Protein AF-A0A957RDZ7-F1 (afdb_monomer)

pLDDT: mean 92.14, std 11.05, range [43.56, 98.88]

Secondary structure (DSSP, 8-state):
----EEEE-HHHHH-GGGGGGS-TTEEEEEE--STT--HHHHHHHHHHHT--EEEE-B---TT-SS--HHHHHHHHHHHHHHHHHHT-SEE--B---HHHH-S-HHHHHHHHHHHHHHHHHHHHHTT--HHHHIIIIII--TTS-HHHHHHHHTTGGGGSS---TTS-HHHHHHHS-HHHHHHTTTTTT-S-SHHHHHHHH-

Structure (mmCIF, N/CA/C/O backbone):
data_AF-A0A957RDZ7-F1
#
_entry.id   AF-A0A957RDZ7-F1
#
loop_
_atom_site.group_PDB
_atom_site.id
_atom_site.type_symbol
_atom_site.label_atom_id
_atom_site.label_alt_id
_atom_site.label_comp_id
_atom_site.label_asym_id
_atom_site.label_entity_id
_atom_site.label_seq_id
_atom_site.pdbx_PDB_ins_code
_atom_site.Cartn_x
_atom_site.Cartn_y
_atom_site.Cartn_z
_atom_site.occupancy
_atom_site.B_iso_or_equiv
_atom_site.auth_seq_id
_atom_site.auth_comp_id
_atom_site.auth_asym_id
_atom_site.auth_atom_id
_atom_site.pdbx_PDB_model_num
ATOM 1 N N . ARG A 1 1 ? -15.802 23.166 16.743 1.00 71.19 1 ARG A N 1
ATOM 2 C CA . ARG A 1 1 ? -16.065 22.930 15.298 1.00 71.19 1 ARG A CA 1
ATOM 3 C C . ARG A 1 1 ? -16.258 21.426 15.161 1.00 71.19 1 ARG A C 1
ATOM 5 O O . ARG A 1 1 ? -15.298 20.746 15.468 1.00 71.19 1 ARG A O 1
ATOM 12 N N . GLY A 1 2 ? -17.458 20.922 14.844 1.00 91.88 2 GLY A N 1
ATOM 13 C CA . GLY A 1 2 ? -17.811 19.486 14.872 1.00 91.88 2 GLY A CA 1
ATOM 14 C C . GLY A 1 2 ? -17.084 18.624 13.831 1.00 91.88 2 GLY A C 1
ATOM 15 O O . GLY A 1 2 ? -17.715 18.073 12.941 1.00 91.88 2 GLY A O 1
ATOM 16 N N . LYS A 1 3 ? -15.754 18.580 13.911 1.00 94.75 3 LYS A N 1
ATOM 17 C CA . LYS A 1 3 ? -14.848 17.763 13.108 1.00 94.75 3 LYS A CA 1
ATOM 18 C C . LYS A 1 3 ? -14.128 16.800 14.048 1.00 94.75 3 LYS A C 1
ATOM 20 O O . LYS A 1 3 ? -13.800 17.194 15.164 1.00 94.75 3 LYS A O 1
ATOM 25 N N . THR A 1 4 ? -13.836 15.603 13.563 1.00 95.75 4 THR A N 1
ATOM 26 C CA . THR A 1 4 ? -13.014 14.606 14.259 1.00 95.75 4 THR A CA 1
ATOM 27 C C . THR A 1 4 ? -11.582 14.707 13.750 1.00 95.75 4 THR A C 1
ATOM 29 O O . THR A 1 4 ? -11.364 14.762 12.538 1.00 95.75 4 THR A O 1
ATOM 32 N N . MET A 1 5 ? -10.609 14.777 14.657 1.00 97.00 5 MET A N 1
ATOM 33 C CA . MET A 1 5 ? -9.194 14.826 14.287 1.00 97.00 5 MET A CA 1
ATOM 34 C C . MET A 1 5 ? -8.683 13.425 13.945 1.00 97.00 5 MET A C 1
ATOM 36 O O . MET A 1 5 ? -9.014 12.462 14.635 1.00 97.00 5 MET A O 1
ATOM 40 N N . GLN A 1 6 ? -7.850 13.335 12.910 1.00 97.75 6 GLN A N 1
ATOM 41 C CA . GLN A 1 6 ? -7.052 12.151 12.599 1.00 97.75 6 GLN A CA 1
ATOM 42 C C . GLN A 1 6 ? -5.570 12.484 12.796 1.00 97.75 6 GLN A C 1
ATOM 44 O O . GLN A 1 6 ? -5.161 13.605 12.483 1.00 97.75 6 GLN A O 1
ATOM 49 N N . LEU A 1 7 ? -4.783 11.545 13.320 1.00 96.12 7 LEU A N 1
ATOM 50 C CA . LEU A 1 7 ? -3.335 11.702 13.495 1.00 96.12 7 LEU A CA 1
ATOM 51 C C . LEU A 1 7 ? -2.598 10.389 13.233 1.00 96.12 7 LEU A C 1
ATOM 53 O O . LEU A 1 7 ? -3.140 9.324 13.512 1.00 96.12 7 LEU A O 1
ATOM 57 N N . TRP A 1 8 ? -1.354 10.466 12.763 1.00 97.38 8 TRP A N 1
ATOM 58 C CA . TRP A 1 8 ? -0.473 9.300 12.686 1.00 97.38 8 TRP A CA 1
ATOM 59 C C . TRP A 1 8 ? -0.217 8.722 14.080 1.00 97.38 8 TRP A C 1
ATOM 61 O O . TRP A 1 8 ? -0.007 9.456 15.049 1.00 97.38 8 TRP A O 1
ATOM 71 N N . GLY A 1 9 ? -0.374 7.404 14.185 1.00 94.44 9 GLY A N 1
ATOM 72 C CA . GLY A 1 9 ? -0.470 6.684 15.449 1.00 94.44 9 GLY A CA 1
ATOM 73 C C . GLY A 1 9 ? 0.859 6.199 16.023 1.00 94.44 9 GLY A C 1
ATOM 74 O O . GLY A 1 9 ? 0.826 5.400 16.952 1.00 94.44 9 GLY A O 1
ATOM 75 N N . ASP A 1 10 ? 2.003 6.658 15.508 1.00 93.12 10 ASP A N 1
ATOM 76 C CA . ASP A 1 10 ? 3.353 6.190 15.871 1.00 93.12 10 ASP A CA 1
ATOM 77 C C . ASP A 1 10 ? 3.570 6.142 17.385 1.00 93.12 10 ASP A C 1
ATOM 79 O O . ASP A 1 10 ? 4.066 5.159 17.930 1.00 93.12 10 ASP A O 1
ATOM 83 N N . ILE A 1 11 ? 3.087 7.170 18.089 1.00 91.44 11 ILE A N 1
ATOM 84 C CA . ILE A 1 11 ? 3.244 7.290 19.539 1.00 91.44 11 ILE A CA 1
ATOM 85 C C . ILE A 1 11 ? 2.594 6.136 20.312 1.00 91.44 11 ILE A C 1
ATOM 87 O O . ILE A 1 11 ? 3.056 5.798 21.394 1.00 91.44 11 ILE A O 1
ATOM 91 N N . ILE A 1 12 ? 1.534 5.517 19.781 1.00 92.88 12 ILE A N 1
ATOM 92 C CA . ILE A 1 12 ? 0.888 4.363 20.422 1.00 92.88 12 ILE A CA 1
ATOM 93 C C . ILE A 1 12 ? 1.819 3.151 20.376 1.00 92.88 12 ILE A C 1
ATOM 95 O O . ILE A 1 12 ? 1.813 2.361 21.320 1.00 92.88 12 ILE A O 1
ATOM 99 N N . MET A 1 13 ? 2.619 3.028 19.315 1.00 92.81 13 MET A N 1
ATOM 100 C CA . MET A 1 13 ? 3.575 1.941 19.121 1.00 92.81 13 MET A CA 1
ATOM 101 C C . MET A 1 13 ? 4.880 2.182 19.878 1.00 92.81 13 MET A C 1
ATOM 103 O O . MET A 1 13 ? 5.333 1.301 20.603 1.00 92.81 13 MET A O 1
ATOM 107 N N . GLU A 1 14 ? 5.457 3.377 19.749 1.00 93.12 14 GLU A N 1
ATOM 108 C CA . GLU A 1 14 ? 6.751 3.724 20.349 1.00 93.12 14 GLU A CA 1
ATOM 109 C C . GLU A 1 14 ? 6.656 4.001 21.857 1.00 93.12 14 GLU A C 1
ATOM 111 O O . GLU A 1 14 ? 7.583 3.700 22.608 1.00 93.12 14 GLU A O 1
ATOM 116 N N . HIS A 1 15 ? 5.527 4.563 22.298 1.00 94.06 15 HIS A N 1
ATOM 117 C CA . HIS A 1 15 ? 5.294 5.038 23.662 1.00 94.06 15 HIS A CA 1
ATOM 118 C C . HIS A 1 15 ? 3.886 4.659 24.167 1.00 94.06 15 HIS A C 1
ATOM 120 O O . HIS A 1 15 ? 3.057 5.538 24.455 1.00 94.06 15 HIS A O 1
ATOM 126 N N . PRO A 1 16 ? 3.565 3.356 24.294 1.00 92.25 16 PRO A N 1
ATOM 127 C CA . PRO A 1 16 ? 2.233 2.887 24.691 1.00 92.25 16 PRO A CA 1
ATOM 128 C C . PRO A 1 16 ? 1.755 3.445 26.041 1.00 92.25 16 PRO A C 1
ATOM 130 O O . PRO A 1 16 ? 0.554 3.621 26.255 1.00 92.25 16 PRO A O 1
ATOM 133 N N . GLU A 1 17 ? 2.670 3.801 26.944 1.00 93.56 17 GLU A N 1
ATOM 134 C CA . GLU A 1 17 ? 2.380 4.461 28.220 1.00 93.56 17 GLU A CA 1
ATOM 135 C C . GLU A 1 17 ? 1.751 5.855 28.066 1.00 93.56 17 GLU A C 1
ATOM 137 O O . GLU A 1 17 ? 1.111 6.363 28.994 1.00 93.56 17 GLU A O 1
ATOM 142 N N . LEU A 1 18 ? 1.920 6.488 26.902 1.00 93.19 18 LEU A N 1
ATOM 143 C CA . LEU A 1 18 ? 1.337 7.785 26.573 1.00 93.19 18 LEU A CA 1
ATOM 144 C C . LEU A 1 18 ? -0.026 7.666 25.892 1.00 93.19 18 LEU A C 1
ATOM 146 O O . LEU A 1 18 ? -0.779 8.641 25.912 1.00 93.19 18 LEU A O 1
ATOM 150 N N . ALA A 1 19 ? -0.396 6.495 25.363 1.00 91.75 19 ALA A N 1
ATOM 151 C CA . ALA A 1 19 ? -1.683 6.288 24.698 1.00 91.75 19 ALA A CA 1
ATOM 152 C C . ALA A 1 19 ? -2.899 6.701 25.561 1.00 91.75 19 ALA A C 1
ATOM 154 O O . ALA A 1 19 ? -3.813 7.335 25.027 1.00 91.75 19 ALA A O 1
ATOM 155 N N . PRO A 1 20 ? -2.923 6.482 26.897 1.00 92.06 20 PRO A N 1
ATOM 156 C CA . PRO A 1 20 ? -4.016 6.961 27.744 1.00 92.06 20 PRO A CA 1
ATOM 157 C C . PRO A 1 20 ? -4.177 8.486 27.804 1.00 92.06 20 PRO A C 1
ATOM 159 O O . PRO A 1 20 ? -5.238 8.954 28.220 1.00 92.06 20 PRO A O 1
ATOM 162 N N . LYS A 1 21 ? -3.146 9.256 27.423 1.00 93.69 21 LYS A N 1
ATOM 163 C CA . LYS A 1 21 ? -3.170 10.727 27.389 1.00 93.69 21 LYS A CA 1
ATOM 164 C C . LYS A 1 21 ? -3.752 11.282 26.089 1.00 93.69 21 LYS A C 1
ATOM 166 O O . LYS A 1 21 ? -4.004 12.485 26.020 1.00 93.69 21 LYS A O 1
ATOM 171 N N . LEU A 1 22 ? -3.949 10.445 25.068 1.00 92.69 22 LEU A N 1
ATOM 172 C CA . LEU A 1 22 ? -4.571 10.874 23.821 1.00 92.69 22 LEU A CA 1
ATOM 173 C C . LEU A 1 22 ? -6.046 11.234 24.063 1.00 92.69 22 LEU A C 1
ATOM 175 O O . LEU A 1 22 ? -6.737 10.527 24.809 1.00 92.69 22 LEU A O 1
ATOM 179 N N . PRO A 1 23 ? -6.560 12.312 23.442 1.00 92.00 23 PRO A N 1
ATOM 180 C CA . PRO A 1 23 ? -7.985 12.606 23.499 1.00 92.00 23 PRO A CA 1
ATOM 181 C C . PRO A 1 23 ? -8.786 11.445 22.897 1.00 92.00 23 PRO A C 1
ATOM 183 O O . PRO A 1 23 ? -8.364 10.821 21.929 1.00 92.00 23 PRO A O 1
ATOM 186 N N . ARG A 1 24 ? -9.943 11.119 23.481 1.00 90.38 24 ARG A N 1
ATOM 187 C CA . ARG A 1 24 ? -10.741 9.942 23.077 1.00 90.38 24 ARG A CA 1
ATOM 188 C C . ARG A 1 24 ? -11.614 10.181 21.846 1.00 90.38 24 ARG A C 1
ATOM 190 O O . ARG A 1 24 ? -12.226 9.250 21.340 1.00 90.38 24 ARG A O 1
ATOM 197 N N . ASP A 1 25 ? -11.668 11.421 21.377 1.00 93.25 25 ASP A N 1
ATOM 198 C CA . ASP A 1 25 ? -12.398 11.876 20.197 1.00 93.25 25 ASP A CA 1
ATOM 199 C C . ASP A 1 25 ? -11.495 12.033 18.960 1.00 93.25 25 ASP A C 1
ATOM 201 O O . ASP A 1 25 ? -11.880 12.683 17.986 1.00 93.25 25 ASP A O 1
ATOM 205 N N . VAL A 1 26 ? -10.303 11.432 18.983 1.00 95.94 26 VAL A N 1
ATOM 206 C CA . VAL A 1 26 ? -9.409 11.331 17.822 1.00 95.94 26 VAL A CA 1
ATOM 207 C C . VAL A 1 26 ? -9.502 9.952 17.184 1.00 95.94 26 VAL A C 1
ATOM 209 O O . VAL A 1 26 ? -9.871 8.975 17.835 1.00 95.94 26 VAL A O 1
ATOM 212 N N . VAL A 1 27 ? -9.113 9.873 15.916 1.00 98.06 27 VAL A N 1
ATOM 213 C CA . VAL A 1 27 ? -8.855 8.607 15.229 1.00 98.06 27 VAL A CA 1
ATOM 214 C C . VAL A 1 27 ? -7.362 8.508 14.949 1.00 98.06 27 VAL A C 1
ATOM 216 O O . VAL A 1 27 ? -6.784 9.389 14.311 1.00 98.06 27 VAL A O 1
ATOM 219 N N . ALA A 1 28 ? -6.729 7.452 15.439 1.00 98.00 28 ALA A N 1
ATOM 220 C CA . ALA A 1 28 ? -5.327 7.195 15.164 1.00 98.00 28 ALA A CA 1
ATOM 221 C C . ALA A 1 28 ? -5.159 6.470 13.818 1.00 98.00 28 ALA A C 1
ATOM 223 O O . ALA A 1 28 ? -5.990 5.655 13.421 1.00 98.00 28 ALA A O 1
ATOM 224 N N . LEU A 1 29 ? -4.088 6.783 13.101 1.00 98.50 29 LEU A N 1
ATOM 225 C CA . LEU A 1 29 ? -3.765 6.221 11.797 1.00 98.50 29 LEU A CA 1
ATOM 226 C C . LEU A 1 29 ? -2.551 5.312 11.971 1.00 98.50 29 LEU A C 1
ATOM 228 O O . LEU A 1 29 ? -1.413 5.783 12.013 1.00 98.50 29 LEU A O 1
ATOM 232 N N . GLU A 1 30 ? -2.806 4.018 12.142 1.00 98.00 30 GLU A N 1
ATOM 233 C CA . GLU A 1 30 ? -1.759 3.001 12.092 1.00 98.00 30 GLU A CA 1
ATOM 234 C C . GLU A 1 30 ? -1.347 2.852 10.628 1.00 98.00 30 GLU A C 1
ATOM 236 O O . GLU A 1 30 ? -2.212 2.711 9.763 1.00 98.00 30 GLU A O 1
ATOM 241 N N . TRP A 1 31 ? -0.055 2.971 10.333 1.00 97.56 31 TRP A N 1
ATOM 242 C CA . TRP A 1 31 ? 0.451 2.956 8.966 1.00 97.56 31 TRP A CA 1
ATOM 243 C C . TRP A 1 31 ? 1.565 1.935 8.800 1.00 97.56 31 TRP A C 1
ATOM 245 O O . TRP A 1 31 ? 2.354 1.685 9.710 1.00 97.56 31 TRP A O 1
ATOM 255 N N . GLY A 1 32 ? 1.623 1.364 7.601 1.00 95.75 32 GLY A N 1
ATOM 256 C CA . GLY A 1 32 ? 2.571 0.320 7.257 1.00 95.75 32 GLY A CA 1
ATOM 257 C C . GLY A 1 32 ? 2.542 0.034 5.770 1.00 95.75 32 GLY A C 1
ATOM 258 O O . GLY A 1 32 ? 1.483 -0.196 5.193 1.00 95.75 32 GLY A O 1
ATOM 259 N N . TYR A 1 33 ? 3.699 0.070 5.119 1.00 96.19 33 TYR A N 1
ATOM 260 C CA . TYR A 1 33 ? 3.754 0.005 3.654 1.00 96.19 33 TYR A CA 1
ATOM 261 C C . TYR A 1 33 ? 4.506 -1.207 3.130 1.00 96.19 33 TYR A C 1
ATOM 263 O O . TYR A 1 33 ? 4.416 -1.517 1.946 1.00 96.19 33 TYR A O 1
ATOM 271 N N . ASP A 1 34 ? 5.267 -1.882 3.983 1.00 95.19 34 ASP A N 1
ATOM 272 C CA . ASP A 1 34 ? 5.978 -3.095 3.608 1.00 95.19 34 ASP A CA 1
ATOM 273 C C . ASP A 1 34 ? 5.038 -4.300 3.686 1.00 95.19 34 ASP A C 1
ATOM 275 O O . ASP A 1 34 ? 4.181 -4.382 4.569 1.00 95.19 34 ASP A O 1
ATOM 279 N N . ALA A 1 35 ? 5.210 -5.263 2.784 1.00 96.06 35 ALA A N 1
ATOM 280 C CA . ALA A 1 35 ? 4.499 -6.531 2.847 1.00 96.06 35 ALA A CA 1
ATOM 281 C C . ALA A 1 35 ? 4.639 -7.184 4.228 1.00 96.06 35 ALA A C 1
ATOM 283 O O . ALA A 1 35 ? 3.671 -7.747 4.733 1.00 96.06 35 ALA A O 1
ATOM 284 N N . ALA A 1 36 ? 5.818 -7.105 4.847 1.00 95.12 36 ALA A N 1
ATOM 285 C CA . ALA A 1 36 ? 6.120 -7.693 6.147 1.00 95.12 36 ALA A CA 1
ATOM 286 C C . ALA A 1 36 ? 5.663 -6.851 7.351 1.00 95.12 36 ALA A C 1
ATOM 288 O O . ALA A 1 36 ? 5.896 -7.271 8.483 1.00 95.12 36 ALA A O 1
ATOM 289 N N . HIS A 1 37 ? 5.010 -5.703 7.136 1.00 97.19 37 HIS A N 1
ATOM 290 C CA . HIS A 1 37 ? 4.551 -4.851 8.232 1.00 97.19 37 HIS A CA 1
ATOM 291 C C . HIS A 1 37 ? 3.620 -5.617 9.198 1.00 97.19 37 HIS A C 1
ATOM 293 O O . HIS A 1 37 ? 2.669 -6.268 8.740 1.00 97.19 37 HIS A O 1
ATOM 299 N N . PRO A 1 38 ? 3.863 -5.572 10.522 1.00 97.31 38 PRO A N 1
ATOM 300 C CA . PRO A 1 38 ? 3.205 -6.438 11.502 1.00 97.31 38 PRO A CA 1
ATOM 301 C C . PRO A 1 38 ? 1.815 -5.923 11.922 1.00 97.31 38 PRO A C 1
ATOM 303 O O . PRO A 1 38 ? 1.531 -5.727 13.102 1.00 97.31 38 PRO A O 1
ATOM 306 N N . PHE A 1 39 ? 0.899 -5.768 10.959 1.00 98.25 39 PHE A N 1
ATOM 307 C CA . PHE A 1 39 ? -0.465 -5.269 11.198 1.00 98.25 39 PHE A CA 1
ATOM 308 C C . PHE A 1 39 ? -1.265 -6.062 12.248 1.00 98.25 39 PHE A C 1
ATOM 310 O O . PHE A 1 39 ? -2.188 -5.514 12.846 1.00 98.25 39 PHE A O 1
ATOM 317 N N . ASP A 1 40 ? -0.964 -7.347 12.459 1.00 98.38 40 ASP A N 1
ATOM 318 C CA . ASP A 1 40 ? -1.634 -8.152 13.489 1.00 98.38 40 ASP A CA 1
ATOM 319 C C . ASP A 1 40 ? -1.246 -7.688 14.903 1.00 98.38 40 ASP A C 1
ATOM 321 O O . ASP A 1 40 ? -2.105 -7.406 15.735 1.00 98.38 40 ASP A O 1
ATOM 325 N N . GLU A 1 41 ? 0.054 -7.551 15.161 1.00 98.06 41 GLU A N 1
ATOM 326 C CA . GLU A 1 41 ? 0.582 -7.093 16.448 1.00 98.06 41 GLU A CA 1
ATOM 327 C C . GLU A 1 41 ? 0.191 -5.638 16.715 1.00 98.06 41 GLU A C 1
ATOM 329 O O . GLU A 1 41 ? -0.363 -5.322 17.770 1.00 98.06 41 GLU A O 1
ATOM 334 N N . HIS A 1 42 ? 0.396 -4.768 15.723 1.00 97.88 42 HIS A N 1
ATOM 335 C CA . HIS A 1 42 ? 0.027 -3.362 15.826 1.00 97.88 42 HIS A CA 1
ATOM 336 C C . HIS A 1 42 ? -1.481 -3.212 16.045 1.00 97.88 42 HIS A C 1
ATOM 338 O O . HIS A 1 42 ? -1.905 -2.539 16.982 1.00 97.88 42 HIS A O 1
ATOM 344 N N . GLY A 1 43 ? -2.313 -3.900 15.258 1.00 97.94 43 GLY A N 1
ATOM 345 C CA . GLY A 1 43 ? -3.766 -3.863 15.422 1.00 97.94 43 GLY A CA 1
ATOM 346 C C . GLY A 1 43 ? -4.213 -4.247 16.835 1.00 97.94 43 GLY A C 1
ATOM 347 O O . GLY A 1 43 ? -5.063 -3.564 17.409 1.00 97.94 43 GLY A O 1
ATOM 348 N N . ALA A 1 44 ? -3.597 -5.270 17.438 1.00 98.00 44 ALA A N 1
ATOM 349 C CA . ALA A 1 44 ? -3.872 -5.655 18.821 1.00 98.00 44 ALA A CA 1
ATOM 350 C C . ALA A 1 44 ? -3.498 -4.549 19.827 1.00 98.00 44 ALA A C 1
ATOM 352 O O . ALA A 1 44 ? -4.259 -4.277 20.759 1.00 98.00 44 ALA A O 1
ATOM 353 N N . GLN A 1 45 ? -2.359 -3.878 19.632 1.00 96.69 45 GLN A N 1
ATOM 354 C CA . GLN A 1 45 ? -1.911 -2.772 20.485 1.00 96.69 45 GLN A CA 1
ATOM 355 C C . GLN A 1 45 ? -2.821 -1.540 20.367 1.00 96.69 45 GLN A C 1
ATOM 357 O O . GLN A 1 45 ? -3.207 -0.952 21.382 1.00 96.69 45 GLN A O 1
ATOM 362 N N . PHE A 1 46 ? -3.242 -1.186 19.151 1.00 97.25 46 PHE A N 1
ATOM 363 C CA . PHE A 1 46 ? -4.215 -0.116 18.929 1.00 97.25 46 PHE A CA 1
ATOM 364 C C . PHE A 1 46 ? -5.572 -0.445 19.554 1.00 97.25 46 PHE A C 1
ATOM 366 O O . PHE A 1 46 ? -6.127 0.397 20.264 1.00 97.25 46 PHE A O 1
ATOM 373 N N . ALA A 1 47 ? -6.071 -1.673 19.393 1.00 96.88 47 ALA A N 1
ATOM 374 C CA . ALA A 1 47 ? -7.298 -2.116 20.050 1.00 96.88 47 ALA A CA 1
ATOM 375 C C . ALA A 1 47 ? -7.196 -2.019 21.585 1.00 96.88 47 ALA A C 1
ATOM 377 O O . ALA A 1 47 ? -8.099 -1.489 22.236 1.00 96.88 47 ALA A O 1
ATOM 378 N N . ALA A 1 48 ? -6.071 -2.448 22.168 1.00 95.88 48 ALA A N 1
ATOM 379 C CA . ALA A 1 48 ? -5.819 -2.365 23.607 1.00 95.88 48 ALA A CA 1
ATOM 380 C C . ALA A 1 48 ? -5.729 -0.917 24.131 1.00 95.88 48 ALA A C 1
ATOM 382 O O . ALA A 1 48 ? -6.086 -0.656 25.281 1.00 95.88 48 ALA A O 1
ATOM 383 N N . SER A 1 49 ? -5.303 0.039 23.297 1.00 94.88 49 SER A N 1
ATOM 384 C CA . SER A 1 49 ? -5.236 1.463 23.666 1.00 94.88 49 SER A CA 1
ATOM 385 C C . SER A 1 49 ? -6.617 2.097 23.912 1.00 94.88 49 SER A C 1
ATOM 387 O O . SER A 1 49 ? -6.736 3.117 24.608 1.00 94.88 49 SER A O 1
ATOM 389 N N . GLY A 1 50 ? -7.669 1.511 23.324 1.00 94.12 50 GLY A N 1
ATOM 390 C CA . GLY A 1 50 ? -9.031 2.042 23.322 1.00 94.12 50 GLY A CA 1
ATOM 391 C C . GLY A 1 50 ? -9.211 3.321 22.494 1.00 94.12 50 GLY A C 1
ATOM 392 O O . GLY A 1 50 ? -10.238 3.985 22.625 1.00 94.12 50 GLY A O 1
ATOM 393 N N . VAL A 1 51 ? -8.220 3.712 21.686 1.00 95.44 51 VAL A N 1
ATOM 394 C CA . VAL A 1 51 ? -8.328 4.820 20.728 1.00 95.44 51 VAL A CA 1
ATOM 395 C C . VAL A 1 51 ? -8.874 4.262 19.406 1.00 95.44 51 VAL A C 1
ATOM 397 O O . VAL A 1 51 ? -8.307 3.298 18.892 1.00 95.44 51 VAL A O 1
ATOM 400 N N . PRO A 1 52 ? -9.958 4.822 18.834 1.00 97.38 52 PRO A N 1
ATOM 401 C CA . PRO A 1 52 ? -10.433 4.411 17.515 1.00 97.38 52 PRO A CA 1
ATOM 402 C C . PRO A 1 52 ? -9.333 4.578 16.467 1.00 97.38 52 PRO A C 1
ATOM 404 O O . PRO A 1 52 ? -8.614 5.576 16.488 1.00 97.38 52 PRO A O 1
ATOM 407 N N . PHE A 1 53 ? -9.203 3.634 15.538 1.00 98.44 53 PHE A N 1
ATOM 408 C CA . PHE A 1 53 ? -8.085 3.650 14.600 1.00 98.44 53 PHE A CA 1
ATOM 409 C C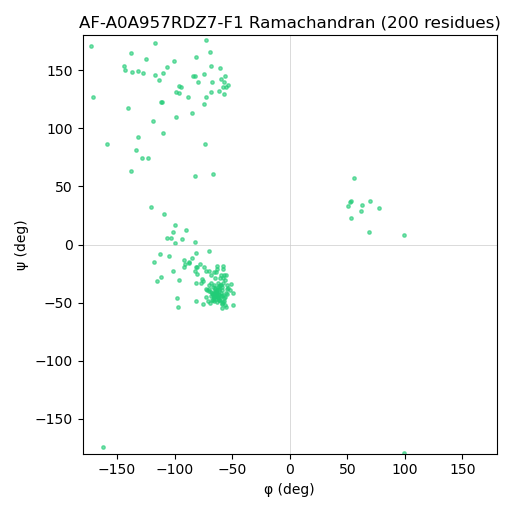 . PHE A 1 53 ? -8.448 3.174 13.199 1.00 98.44 53 PHE A C 1
ATOM 411 O O . PHE A 1 53 ? -9.397 2.408 13.007 1.00 98.44 53 PHE A O 1
ATOM 418 N N . TYR A 1 54 ? -7.684 3.658 12.222 1.00 98.69 54 TYR A N 1
ATOM 419 C CA . TYR A 1 54 ? -7.658 3.164 10.848 1.00 98.69 54 TYR A CA 1
ATOM 420 C C . TYR A 1 54 ? -6.362 2.389 10.624 1.00 98.69 54 TYR A C 1
ATOM 422 O O . TYR A 1 54 ? -5.346 2.711 11.241 1.00 98.69 54 TYR A O 1
ATOM 430 N N . LEU A 1 55 ? -6.392 1.426 9.702 1.00 98.56 55 LEU A N 1
ATOM 431 C CA . LEU A 1 55 ? -5.166 0.898 9.106 1.00 98.56 55 LEU A CA 1
ATOM 432 C C . LEU A 1 55 ? -4.890 1.606 7.780 1.00 98.56 55 LEU A C 1
ATOM 434 O O . LEU A 1 55 ? -5.803 1.798 6.970 1.00 98.56 55 LEU A O 1
ATOM 438 N N . CYS A 1 56 ? -3.631 1.977 7.568 1.00 98.69 56 CYS A N 1
ATOM 439 C CA . CYS A 1 56 ? -3.189 2.820 6.463 1.00 98.69 56 CYS A CA 1
ATOM 440 C C . CYS A 1 56 ? -2.110 2.111 5.625 1.00 98.69 56 CYS A C 1
ATOM 442 O O . CYS A 1 56 ? -0.924 2.434 5.740 1.00 98.69 56 CYS A O 1
ATOM 444 N N . PRO A 1 57 ? -2.498 1.116 4.806 1.00 98.62 57 PRO A N 1
ATOM 445 C CA . PRO A 1 57 ? -1.609 0.489 3.831 1.00 98.62 57 PRO A CA 1
ATOM 446 C C . PRO A 1 57 ? -1.318 1.417 2.647 1.00 98.62 57 PRO A C 1
ATOM 448 O O . PRO A 1 57 ? -1.880 2.510 2.542 1.00 98.62 57 PRO A O 1
ATOM 451 N N . GLY A 1 58 ? -0.455 0.990 1.724 1.00 98.12 58 GLY A N 1
ATOM 452 C CA . GLY A 1 58 ? -0.015 1.835 0.616 1.00 98.12 58 GLY A CA 1
ATOM 453 C C . GLY A 1 58 ? 0.050 1.159 -0.746 1.00 98.12 58 GLY A C 1
ATOM 454 O O . GLY A 1 58 ? 0.390 -0.021 -0.883 1.00 98.12 58 GLY A O 1
ATOM 455 N N . THR A 1 59 ? -0.195 1.965 -1.780 1.00 98.31 59 THR A N 1
ATOM 456 C CA . THR A 1 59 ? -0.079 1.595 -3.202 1.00 98.31 59 THR A CA 1
ATOM 457 C C . THR A 1 59 ? 1.325 1.110 -3.575 1.00 98.31 59 THR A C 1
ATOM 459 O O . THR A 1 59 ? 1.485 0.373 -4.543 1.00 98.31 59 THR A O 1
ATOM 462 N N . SER A 1 60 ? 2.341 1.472 -2.780 1.00 98.00 60 SER A N 1
ATOM 463 C CA . SER A 1 60 ? 3.751 1.109 -2.969 1.00 98.00 60 SER A CA 1
ATOM 464 C C . SER A 1 60 ? 4.365 1.628 -4.274 1.00 98.00 60 SER A C 1
ATOM 466 O O . SER A 1 60 ? 5.282 1.007 -4.817 1.00 98.00 60 SER A O 1
ATOM 468 N N . THR A 1 61 ? 3.866 2.759 -4.773 1.00 97.44 61 THR A N 1
ATOM 469 C CA . THR A 1 61 ? 4.245 3.342 -6.071 1.00 97.44 61 THR A CA 1
ATOM 470 C C . THR A 1 61 ? 5.234 4.498 -5.966 1.00 97.44 61 THR A C 1
ATOM 472 O O . THR A 1 61 ? 5.968 4.748 -6.921 1.00 97.44 61 THR A O 1
ATOM 475 N N . TRP A 1 62 ? 5.321 5.170 -4.816 1.00 96.69 62 TRP A N 1
ATOM 476 C CA . TRP A 1 62 ? 6.317 6.216 -4.569 1.00 96.69 62 TRP A CA 1
ATOM 477 C C . TRP A 1 62 ? 7.747 5.675 -4.670 1.00 96.69 62 TRP A C 1
ATOM 479 O O . TRP A 1 62 ? 8.003 4.497 -4.411 1.00 96.69 62 TRP A O 1
ATOM 489 N N . ASN A 1 63 ? 8.691 6.544 -5.043 1.00 95.31 63 ASN A N 1
ATOM 490 C CA . ASN A 1 63 ? 10.094 6.183 -5.284 1.00 95.31 63 ASN A CA 1
ATOM 491 C C . ASN A 1 63 ? 10.261 4.977 -6.237 1.00 95.31 63 ASN A C 1
ATOM 493 O O . ASN A 1 63 ? 11.177 4.155 -6.094 1.00 95.31 63 ASN A O 1
ATOM 497 N N . THR A 1 64 ? 9.350 4.839 -7.206 1.00 94.44 64 THR A N 1
ATOM 498 C CA . THR A 1 64 ? 9.392 3.812 -8.250 1.00 94.44 64 THR A CA 1
ATOM 499 C C . THR A 1 64 ? 9.014 4.384 -9.611 1.00 94.44 64 THR A C 1
ATOM 501 O O . THR A 1 64 ? 8.438 5.465 -9.698 1.00 94.44 64 THR A O 1
ATOM 504 N N . ILE A 1 65 ? 9.321 3.635 -10.672 1.00 91.62 65 ILE A N 1
ATOM 505 C CA . ILE A 1 65 ? 8.834 3.926 -12.029 1.00 91.62 65 ILE A CA 1
ATOM 506 C C . ILE A 1 65 ? 7.610 3.069 -12.369 1.00 91.62 65 ILE A C 1
ATOM 508 O O . ILE A 1 65 ? 6.624 3.580 -12.888 1.00 91.62 65 ILE A O 1
ATOM 512 N N . GLY A 1 66 ? 7.674 1.767 -12.071 1.00 93.12 66 GLY A N 1
ATOM 513 C CA . GLY A 1 66 ? 6.624 0.798 -12.400 1.00 93.12 66 GLY A CA 1
ATOM 514 C C . GLY A 1 66 ? 5.750 0.351 -11.228 1.00 93.12 66 GLY A C 1
ATOM 515 O O . GLY A 1 66 ? 4.749 -0.314 -11.459 1.00 93.12 66 GLY A O 1
ATOM 516 N N . GLY A 1 67 ? 6.106 0.697 -9.988 1.00 96.00 67 GLY A N 1
ATOM 517 C CA . GLY A 1 67 ? 5.467 0.200 -8.766 1.00 96.00 67 GLY A CA 1
ATOM 518 C C . GLY A 1 67 ? 6.230 -0.939 -8.082 1.00 96.00 67 GLY A C 1
ATOM 519 O O . GLY A 1 67 ? 7.298 -1.366 -8.530 1.00 96.00 67 GLY A O 1
ATOM 520 N N . ARG A 1 68 ? 5.657 -1.421 -6.970 1.00 97.69 68 ARG A N 1
ATOM 521 C CA . ARG A 1 68 ? 6.041 -2.661 -6.271 1.00 97.69 68 ARG A CA 1
ATOM 522 C C . ARG A 1 68 ? 4.800 -3.530 -6.061 1.00 97.69 68 ARG A C 1
ATOM 524 O O . ARG A 1 68 ? 4.267 -3.578 -4.955 1.00 97.69 68 ARG A O 1
ATOM 531 N N . THR A 1 69 ? 4.314 -4.170 -7.123 1.00 98.06 69 THR A N 1
ATOM 532 C CA . THR A 1 69 ? 3.010 -4.862 -7.155 1.00 98.06 69 THR A CA 1
ATOM 533 C C . THR A 1 69 ? 2.873 -5.924 -6.065 1.00 98.06 69 THR A C 1
ATOM 535 O O . THR A 1 69 ? 1.911 -5.879 -5.302 1.00 98.06 69 THR A O 1
ATOM 538 N N . GLU A 1 70 ? 3.828 -6.851 -5.941 1.00 97.75 70 GLU A N 1
ATOM 539 C CA . GLU A 1 70 ? 3.779 -7.888 -4.897 1.00 97.75 70 GLU A CA 1
ATOM 540 C C . GLU A 1 70 ? 3.708 -7.271 -3.489 1.00 97.75 70 GLU A C 1
ATOM 542 O O . GLU A 1 70 ? 2.885 -7.673 -2.663 1.00 97.75 70 GLU A O 1
ATOM 547 N N . ASN A 1 71 ? 4.513 -6.234 -3.238 1.00 98.44 71 ASN A N 1
ATOM 548 C CA . ASN A 1 71 ? 4.490 -5.513 -1.971 1.00 98.44 71 ASN A CA 1
ATOM 549 C C . ASN A 1 71 ? 3.136 -4.833 -1.721 1.00 98.44 71 ASN A C 1
ATOM 551 O O . ASN A 1 71 ? 2.598 -4.952 -0.620 1.00 98.44 71 ASN A O 1
ATOM 555 N N . ALA A 1 72 ? 2.588 -4.151 -2.734 1.00 98.50 72 ALA A N 1
ATOM 556 C CA . ALA A 1 72 ? 1.286 -3.488 -2.696 1.00 98.50 72 ALA A CA 1
ATOM 557 C C . ALA A 1 72 ? 0.179 -4.471 -2.295 1.00 98.50 72 ALA A C 1
ATOM 559 O O . ALA A 1 72 ? -0.527 -4.255 -1.312 1.00 98.50 72 ALA A O 1
ATOM 560 N N . VAL A 1 73 ? 0.079 -5.590 -3.016 1.00 98.69 73 VAL A N 1
ATOM 561 C CA . VAL A 1 73 ? -0.936 -6.626 -2.785 1.00 98.69 73 VAL A CA 1
ATOM 562 C C . VAL A 1 73 ? -0.856 -7.162 -1.357 1.00 98.69 73 VAL A C 1
ATOM 564 O O . VAL A 1 73 ? -1.865 -7.203 -0.651 1.00 98.69 73 VAL A O 1
ATOM 567 N N . LEU A 1 74 ? 0.341 -7.534 -0.902 1.00 98.44 74 LEU A N 1
ATOM 568 C CA . LEU A 1 74 ? 0.509 -8.143 0.414 1.00 98.44 74 LEU A CA 1
ATOM 569 C C . LEU A 1 74 ? 0.226 -7.163 1.555 1.00 98.44 74 LEU A C 1
ATOM 571 O O . LEU A 1 74 ? -0.479 -7.538 2.493 1.00 98.44 74 LEU A O 1
ATOM 575 N N . ASN A 1 75 ? 0.727 -5.924 1.492 1.00 98.50 75 ASN A N 1
ATOM 576 C CA . ASN A 1 75 ? 0.488 -4.959 2.569 1.00 98.50 75 ASN A CA 1
ATOM 577 C C . ASN A 1 75 ? -0.997 -4.549 2.636 1.00 98.50 75 ASN A C 1
ATOM 579 O O . ASN A 1 75 ? -1.576 -4.552 3.723 1.00 98.50 75 ASN A O 1
ATOM 583 N N . LEU A 1 76 ? -1.649 -4.325 1.484 1.00 98.88 76 LEU A N 1
ATOM 584 C CA . LEU A 1 76 ? -3.074 -3.984 1.414 1.00 98.88 76 LEU A CA 1
ATOM 585 C C . LEU A 1 76 ? -3.945 -5.102 2.002 1.00 98.88 76 LEU A C 1
ATOM 587 O O . LEU A 1 76 ? -4.822 -4.841 2.832 1.00 98.88 76 LEU A O 1
ATOM 591 N N . GLN A 1 77 ? -3.692 -6.350 1.603 1.00 98.69 77 GLN A N 1
ATOM 592 C CA . GLN A 1 77 ? -4.458 -7.504 2.069 1.00 98.69 77 GLN A CA 1
ATOM 593 C C . GLN A 1 77 ? -4.251 -7.755 3.565 1.00 98.69 77 GLN A C 1
ATOM 595 O O . GLN A 1 77 ? -5.223 -7.970 4.292 1.00 98.69 77 GLN A O 1
ATOM 600 N N . ARG A 1 78 ? -3.001 -7.703 4.045 1.00 98.62 78 ARG A N 1
ATOM 601 C CA . ARG A 1 78 ? -2.676 -7.908 5.466 1.00 98.62 78 ARG A CA 1
ATOM 602 C C . ARG A 1 78 ? -3.290 -6.825 6.339 1.00 98.62 78 ARG A C 1
ATOM 604 O O . ARG A 1 78 ? -3.846 -7.164 7.382 1.00 98.62 78 ARG A O 1
ATOM 611 N N . ALA A 1 79 ? -3.269 -5.568 5.902 1.00 98.81 79 ALA A N 1
ATOM 612 C CA . ALA A 1 79 ? -4.001 -4.506 6.575 1.00 98.81 79 ALA A CA 1
ATOM 613 C C . ALA A 1 79 ? -5.502 -4.828 6.615 1.00 98.81 79 ALA A C 1
ATOM 615 O O . ALA A 1 79 ? -6.091 -4.857 7.684 1.00 98.81 79 ALA A O 1
ATOM 616 N N . ALA A 1 80 ? -6.140 -5.171 5.494 1.00 98.69 80 ALA A N 1
ATOM 617 C CA . ALA A 1 80 ? -7.592 -5.381 5.477 1.00 98.69 80 ALA A CA 1
ATOM 618 C C . ALA A 1 80 ? -8.033 -6.534 6.402 1.00 98.69 80 ALA A C 1
ATOM 620 O O . ALA A 1 80 ? -8.994 -6.403 7.165 1.00 98.69 80 ALA A O 1
ATOM 621 N N . VAL A 1 81 ? -7.292 -7.647 6.385 1.00 98.56 81 VAL A N 1
ATOM 622 C CA . VAL A 1 81 ? -7.551 -8.807 7.251 1.00 98.56 81 VAL A CA 1
ATOM 623 C C . VAL A 1 81 ? -7.383 -8.445 8.728 1.00 98.56 81 VAL A C 1
ATOM 625 O O . VAL A 1 81 ? -8.275 -8.728 9.531 1.00 98.56 81 VAL A O 1
ATOM 628 N N . ASN A 1 82 ? -6.269 -7.806 9.094 1.00 98.69 82 ASN A N 1
ATOM 629 C CA . ASN A 1 82 ? -5.968 -7.501 10.493 1.00 98.69 82 ASN A CA 1
ATOM 630 C C . ASN A 1 82 ? -6.797 -6.333 11.037 1.00 98.69 82 ASN A C 1
ATOM 632 O O . ASN A 1 82 ? -7.189 -6.353 12.199 1.00 98.69 82 ASN A O 1
ATOM 636 N N . GLY A 1 83 ? -7.160 -5.367 10.195 1.00 98.38 83 GLY A N 1
ATOM 637 C CA . GLY A 1 83 ? -8.046 -4.268 10.572 1.00 98.38 83 GLY A CA 1
ATOM 638 C C . GLY A 1 83 ? -9.415 -4.792 10.970 1.00 98.38 83 GLY A C 1
ATOM 639 O O . GLY A 1 83 ? -9.924 -4.457 12.036 1.00 98.38 83 GLY A O 1
ATOM 640 N N . ARG A 1 84 ? -9.969 -5.717 10.178 1.00 98.12 84 ARG A N 1
ATOM 641 C CA . ARG A 1 84 ? -11.210 -6.403 10.542 1.00 98.12 84 ARG A CA 1
ATOM 642 C C . ARG A 1 84 ? -11.057 -7.260 11.803 1.00 98.12 84 ARG A C 1
ATOM 644 O O . ARG A 1 84 ? -11.966 -7.267 12.627 1.00 98.12 84 ARG A O 1
ATOM 651 N N . LYS A 1 85 ? -9.932 -7.969 11.959 1.00 98.56 85 LYS A N 1
ATOM 652 C CA . LYS A 1 85 ? -9.641 -8.809 13.139 1.00 98.56 85 LYS A CA 1
ATOM 653 C C . LYS A 1 85 ? -9.627 -7.998 14.440 1.00 98.56 85 LYS A C 1
ATOM 655 O O . LYS A 1 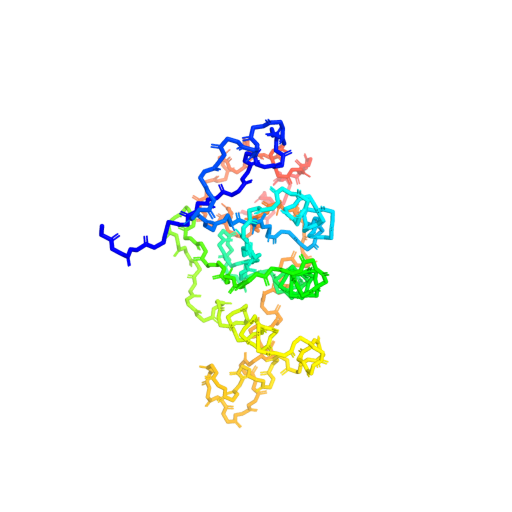85 ? -10.165 -8.466 15.438 1.00 98.56 85 LYS A O 1
ATOM 660 N N . HIS A 1 86 ? -9.044 -6.799 14.417 1.00 98.62 86 HIS A N 1
ATOM 661 C CA . HIS A 1 86 ? -8.805 -5.975 15.611 1.00 98.62 86 HIS A CA 1
ATOM 662 C C . HIS A 1 86 ? -9.775 -4.805 15.788 1.00 98.62 86 HIS A C 1
ATOM 664 O O . HIS A 1 86 ? -9.619 -4.007 16.707 1.00 98.62 86 HIS A O 1
ATOM 670 N N . GLY A 1 87 ? -10.797 -4.702 14.937 1.00 98.25 87 GLY A N 1
ATOM 671 C CA . GLY A 1 87 ? -11.843 -3.689 15.076 1.00 98.25 87 GLY A CA 1
ATOM 672 C C . GLY A 1 87 ? -11.433 -2.286 14.621 1.00 98.25 87 GLY A C 1
ATOM 673 O O . GLY A 1 87 ? -11.941 -1.303 15.161 1.00 98.25 87 GLY A O 1
ATOM 674 N N . ALA A 1 88 ? -10.548 -2.181 13.625 1.00 98.38 88 ALA A N 1
ATOM 675 C CA . ALA A 1 88 ? -10.289 -0.918 12.942 1.00 98.38 88 ALA A CA 1
ATOM 676 C C . ALA A 1 88 ? -11.602 -0.348 12.384 1.00 98.38 88 ALA A C 1
ATOM 678 O O . ALA A 1 88 ? -12.401 -1.060 11.773 1.00 98.38 88 ALA A O 1
ATOM 679 N N . ILE A 1 89 ? -11.815 0.953 12.568 1.00 98.25 89 ILE A N 1
ATOM 680 C CA . ILE A 1 89 ? -13.040 1.647 12.142 1.00 98.25 89 ILE A CA 1
ATOM 681 C C . ILE A 1 89 ? -12.910 2.279 10.749 1.00 98.25 89 ILE A C 1
ATOM 683 O O . ILE A 1 89 ? -13.813 2.982 10.294 1.00 98.25 89 ILE A O 1
ATOM 687 N N . GLY A 1 90 ? -11.785 2.049 10.073 1.00 98.19 90 GLY A N 1
ATOM 688 C CA . GLY A 1 90 ? -11.556 2.500 8.710 1.00 98.19 90 GLY A CA 1
ATOM 689 C C . GLY A 1 90 ? -10.269 1.956 8.105 1.00 98.19 90 GLY A C 1
ATOM 690 O O . GLY A 1 90 ? -9.444 1.328 8.770 1.00 98.19 90 GLY A O 1
ATOM 691 N N . TYR A 1 91 ? -10.141 2.197 6.806 1.00 98.69 91 TYR A N 1
ATOM 692 C CA . TYR A 1 91 ? -9.064 1.711 5.959 1.00 98.69 91 TYR A CA 1
ATOM 693 C C . TYR A 1 91 ? -8.689 2.827 4.983 1.00 98.69 91 TYR A C 1
ATOM 695 O O . TYR A 1 91 ? -9.537 3.271 4.206 1.00 98.69 91 TYR A O 1
ATOM 703 N N . LEU A 1 92 ? -7.453 3.319 5.056 1.00 98.62 92 LEU A N 1
ATOM 704 C CA . LEU A 1 92 ? -6.991 4.479 4.292 1.00 98.62 92 LEU A CA 1
ATOM 705 C C . LEU A 1 92 ? -5.841 4.068 3.376 1.00 98.62 92 LEU A C 1
ATOM 707 O O . LEU A 1 92 ? -4.724 3.844 3.822 1.00 98.62 92 LEU A O 1
ATOM 711 N N . ILE A 1 93 ? -6.117 3.972 2.078 1.00 98.69 93 ILE A N 1
ATOM 712 C CA . ILE A 1 93 ? -5.087 3.655 1.087 1.00 98.69 93 ILE A CA 1
ATOM 713 C C . ILE A 1 93 ? -4.217 4.896 0.895 1.00 98.69 93 ILE A C 1
ATOM 715 O O . ILE A 1 93 ? -4.718 5.955 0.515 1.00 98.69 93 ILE A O 1
ATOM 719 N N . THR A 1 94 ? -2.922 4.760 1.156 1.00 98.31 94 THR A N 1
ATOM 720 C CA . THR A 1 94 ? -1.942 5.833 0.982 1.00 98.31 94 THR A CA 1
ATOM 721 C C . THR A 1 94 ? -1.273 5.748 -0.388 1.00 98.31 94 THR A C 1
ATOM 723 O O . THR A 1 94 ? -0.870 4.673 -0.836 1.00 98.31 94 THR A O 1
ATOM 726 N N . ASP A 1 95 ? -1.150 6.895 -1.053 1.00 97.44 95 ASP A N 1
ATOM 727 C CA . ASP A 1 95 ? -0.420 7.054 -2.311 1.00 97.44 95 ASP A CA 1
ATOM 728 C C . ASP A 1 95 ? 0.505 8.270 -2.183 1.00 97.44 95 ASP A C 1
ATOM 730 O O . ASP A 1 95 ? 0.088 9.419 -2.344 1.00 97.44 95 ASP A O 1
ATOM 734 N N . TRP A 1 96 ? 1.745 8.021 -1.761 1.00 97.44 96 TRP A N 1
ATOM 735 C CA . TRP A 1 96 ? 2.709 9.071 -1.424 1.00 97.44 96 TRP A CA 1
ATOM 736 C C . TRP A 1 96 ? 3.400 9.660 -2.649 1.00 97.44 96 TRP A C 1
ATOM 738 O O . TRP A 1 96 ? 3.431 9.052 -3.706 1.00 97.44 96 TRP A O 1
ATOM 748 N N . GLY A 1 97 ? 3.985 10.850 -2.505 1.00 94.88 97 GLY A N 1
ATOM 749 C CA . GLY A 1 97 ? 4.621 11.610 -3.588 1.00 94.88 97 GLY A CA 1
ATOM 750 C C . GLY A 1 97 ? 6.095 11.912 -3.360 1.00 94.88 97 GLY A C 1
ATOM 751 O O . GLY A 1 97 ? 6.561 12.989 -3.733 1.00 94.88 97 GLY A O 1
ATOM 752 N N . ASP A 1 98 ? 6.799 11.010 -2.686 1.00 94.25 98 ASP A N 1
ATOM 753 C CA . ASP A 1 98 ? 8.163 11.228 -2.218 1.00 94.25 98 ASP A CA 1
ATOM 754 C C . ASP A 1 98 ? 9.115 11.611 -3.357 1.00 94.25 98 ASP A C 1
ATOM 756 O O . ASP A 1 98 ? 8.985 11.158 -4.496 1.00 94.25 98 ASP A O 1
ATOM 760 N N . ASN A 1 99 ? 10.080 12.477 -3.034 1.00 93.12 99 ASN A N 1
ATOM 761 C CA . ASN A 1 99 ? 11.163 12.874 -3.937 1.00 93.12 99 ASN A CA 1
ATOM 762 C C . ASN A 1 99 ? 10.680 13.393 -5.311 1.00 93.12 99 ASN A C 1
ATOM 764 O O . ASN A 1 99 ? 11.308 13.148 -6.341 1.00 93.12 99 ASN A O 1
ATOM 768 N N . GLY A 1 100 ? 9.569 14.137 -5.321 1.00 91.44 100 GLY A N 1
ATOM 769 C CA . GLY A 1 100 ? 9.056 14.837 -6.502 1.00 91.44 100 GLY A CA 1
ATOM 770 C C . GLY A 1 100 ? 7.926 14.128 -7.254 1.00 91.44 100 GLY A C 1
ATOM 771 O O . GLY A 1 100 ? 7.557 14.614 -8.316 1.00 91.44 100 GLY A O 1
ATOM 772 N N . HIS A 1 101 ? 7.372 13.030 -6.716 1.00 92.56 101 HIS A N 1
ATOM 773 C CA . HIS A 1 101 ? 6.199 12.323 -7.263 1.00 92.56 101 HIS A CA 1
ATOM 774 C C . HIS A 1 101 ? 6.389 11.897 -8.732 1.00 92.56 101 HIS A C 1
ATOM 776 O O . HIS A 1 101 ? 5.636 12.286 -9.621 1.00 92.56 101 HIS A O 1
ATOM 782 N N . TRP A 1 102 ? 7.438 11.120 -9.006 1.00 92.75 102 TRP A N 1
ATOM 783 C CA . TRP A 1 102 ? 7.761 10.690 -10.375 1.00 92.75 102 TRP A CA 1
ATOM 784 C C . TRP A 1 102 ? 6.881 9.550 -10.884 1.00 92.75 102 TRP A C 1
ATOM 786 O O . TRP A 1 102 ? 6.850 9.294 -12.089 1.00 92.75 102 TRP A O 1
ATOM 796 N N . GLN A 1 103 ? 6.184 8.847 -9.993 1.00 92.12 103 GLN A N 1
ATOM 797 C CA . GLN A 1 103 ? 5.305 7.769 -10.407 1.00 92.12 103 GLN A CA 1
ATOM 798 C C . GLN A 1 103 ? 4.091 8.331 -11.168 1.00 92.12 103 GLN A C 1
ATOM 800 O O . GLN A 1 103 ? 3.442 9.274 -10.707 1.00 92.12 103 GLN A O 1
ATOM 805 N N . PRO A 1 104 ? 3.748 7.774 -12.339 1.00 92.81 104 PRO A N 1
ATOM 806 C CA . PRO A 1 104 ? 2.544 8.166 -13.052 1.00 92.81 104 PRO A CA 1
ATOM 807 C C 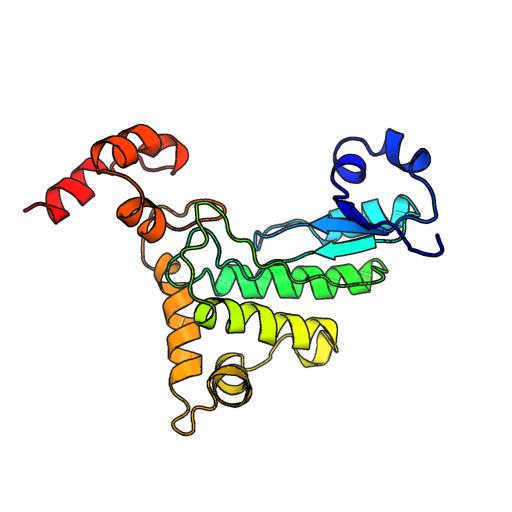. PRO A 1 104 ? 1.304 7.584 -12.365 1.00 92.81 104 PRO A C 1
ATOM 809 O O . PRO A 1 104 ? 1.319 6.448 -11.894 1.00 92.81 104 PRO A O 1
ATOM 812 N N . LEU A 1 105 ? 0.185 8.313 -12.412 1.00 94.44 105 LEU A N 1
ATOM 813 C CA . LEU A 1 105 ? -1.093 7.885 -11.821 1.00 94.44 105 LEU A CA 1
ATOM 814 C C . LEU A 1 105 ? -1.525 6.469 -12.249 1.00 94.44 105 LEU A C 1
ATOM 816 O O . LEU A 1 105 ? -2.097 5.726 -11.455 1.00 94.44 105 LEU A O 1
ATOM 820 N N . ALA A 1 106 ? -1.217 6.076 -13.490 1.00 95.88 106 ALA A N 1
ATOM 821 C CA . ALA A 1 106 ? -1.528 4.750 -14.022 1.00 95.88 106 ALA A CA 1
ATOM 822 C C . ALA A 1 106 ? -0.944 3.599 -13.180 1.00 95.88 106 ALA A C 1
ATOM 824 O O . ALA A 1 106 ? -1.546 2.531 -13.104 1.00 95.88 106 ALA A O 1
ATOM 825 N N . VAL A 1 107 ? 0.198 3.822 -12.526 1.00 96.00 107 VAL A N 1
ATOM 826 C CA . VAL A 1 107 ? 0.858 2.834 -11.663 1.00 96.00 107 VAL A CA 1
ATOM 827 C C . VAL A 1 107 ? 0.141 2.716 -10.310 1.00 96.00 107 VAL A C 1
ATOM 829 O O . VAL A 1 107 ? 0.075 1.627 -9.742 1.00 96.00 107 VAL A O 1
ATOM 832 N N . SER A 1 108 ? -0.484 3.792 -9.823 1.00 97.69 108 SER A N 1
ATOM 833 C CA . SER A 1 108 ? -1.269 3.792 -8.578 1.00 97.69 108 SER A CA 1
ATOM 834 C C . SER A 1 108 ? -2.611 3.073 -8.695 1.00 97.69 108 SER A C 1
ATOM 836 O O . SER A 1 108 ? -3.129 2.594 -7.684 1.00 97.69 108 SER A O 1
ATOM 838 N N . TYR A 1 109 ? -3.171 2.927 -9.902 1.00 98.19 109 TYR A N 1
ATOM 839 C CA . TYR A 1 109 ? -4.474 2.278 -10.086 1.00 98.19 109 TYR A CA 1
ATOM 840 C C . TYR A 1 109 ? -4.531 0.847 -9.553 1.00 98.19 109 TYR A C 1
ATOM 842 O O . TYR A 1 109 ? -5.569 0.464 -9.019 1.00 98.19 109 TYR A O 1
ATOM 850 N N . LEU A 1 110 ? -3.433 0.085 -9.615 1.00 98.25 110 LEU A N 1
ATOM 851 C CA . LEU A 1 110 ? -3.376 -1.266 -9.051 1.00 98.25 110 LEU A CA 1
ATOM 852 C C . LEU A 1 110 ? -3.673 -1.264 -7.550 1.00 98.25 110 LEU A C 1
ATOM 854 O O . LEU A 1 110 ? -4.589 -1.951 -7.096 1.00 98.25 110 LEU A O 1
ATOM 858 N N . GLY A 1 111 ? -2.921 -0.467 -6.788 1.00 98.19 111 GLY A N 1
ATOM 859 C CA . GLY A 1 111 ? -3.089 -0.379 -5.339 1.00 98.19 111 GLY A CA 1
ATOM 860 C C . GLY A 1 111 ? -4.442 0.211 -4.944 1.00 98.19 111 GLY A C 1
ATOM 861 O O . GLY A 1 111 ? -5.077 -0.275 -4.010 1.00 98.19 111 GLY A O 1
ATOM 862 N N . LEU A 1 112 ? -4.917 1.213 -5.691 1.00 98.50 112 LEU A N 1
ATOM 863 C CA . LEU A 1 112 ? -6.215 1.846 -5.454 1.00 98.50 112 LEU A CA 1
ATOM 864 C C . LEU A 1 112 ? -7.383 0.885 -5.719 1.00 98.50 112 LEU A C 1
ATOM 866 O O . LEU A 1 112 ? -8.268 0.763 -4.874 1.00 98.50 112 LEU A O 1
ATOM 870 N N . ALA A 1 113 ? -7.386 0.178 -6.853 1.00 98.19 113 ALA A N 1
ATOM 871 C CA . ALA A 1 113 ? -8.463 -0.739 -7.224 1.00 98.19 113 ALA A CA 1
ATOM 872 C C . ALA A 1 113 ? -8.517 -1.960 -6.296 1.00 98.19 113 ALA A C 1
ATOM 874 O O . ALA A 1 113 ? -9.579 -2.286 -5.760 1.00 98.19 113 ALA A O 1
ATOM 875 N N . TYR A 1 114 ? -7.367 -2.599 -6.051 1.00 98.69 114 TYR A N 1
ATOM 876 C CA . TYR A 1 114 ? -7.304 -3.757 -5.163 1.00 98.69 114 TYR A CA 1
ATOM 877 C C . TYR A 1 114 ? -7.637 -3.372 -3.717 1.00 98.69 114 TYR A C 1
ATOM 879 O O . TYR A 1 114 ? -8.486 -4.003 -3.085 1.00 98.69 114 TYR A O 1
ATOM 887 N N . GLY A 1 115 ? -7.051 -2.279 -3.215 1.00 98.50 115 GLY A N 1
ATOM 888 C CA . GLY A 1 115 ? -7.344 -1.756 -1.884 1.00 98.50 115 GLY A CA 1
ATOM 889 C C . GLY A 1 115 ? -8.820 -1.392 -1.698 1.00 98.50 115 GLY A C 1
ATOM 890 O O . GLY A 1 115 ? -9.386 -1.692 -0.649 1.00 98.50 115 GLY A O 1
ATOM 891 N N . ALA A 1 116 ? -9.475 -0.809 -2.709 1.00 98.12 116 ALA A N 1
ATOM 892 C CA . ALA A 1 116 ? -10.904 -0.499 -2.650 1.00 98.12 116 ALA A CA 1
ATOM 893 C C . ALA A 1 116 ? -11.767 -1.767 -2.538 1.00 98.12 116 ALA A C 1
ATOM 895 O O . ALA A 1 116 ? -12.694 -1.813 -1.727 1.00 98.12 116 ALA A O 1
ATOM 896 N N . GLY A 1 117 ? -11.439 -2.820 -3.297 1.00 98.25 117 GLY A N 1
ATOM 897 C CA . GLY A 1 117 ? -12.113 -4.116 -3.187 1.00 98.25 117 GLY A CA 1
ATOM 898 C C . GLY A 1 117 ? -11.949 -4.748 -1.802 1.00 98.25 117 GLY A C 1
ATOM 899 O O . GLY A 1 117 ? -12.921 -5.222 -1.207 1.00 98.25 117 GLY A O 1
ATOM 900 N N . LEU A 1 118 ? -10.734 -4.703 -1.250 1.00 98.69 118 LEU A N 1
ATOM 901 C CA . LEU A 1 118 ? -10.443 -5.211 0.091 1.00 98.69 118 LEU A CA 1
ATOM 902 C C . LEU A 1 118 ? -11.177 -4.432 1.190 1.00 98.69 118 LEU A C 1
ATOM 904 O O . LEU A 1 118 ? -11.736 -5.049 2.097 1.00 98.69 118 LEU A O 1
ATOM 908 N N . ALA A 1 119 ? -11.210 -3.100 1.090 1.00 97.94 119 ALA A N 1
ATOM 909 C CA . ALA A 1 119 ? -11.916 -2.230 2.028 1.00 97.94 119 ALA A CA 1
ATOM 910 C C . ALA A 1 119 ? -13.430 -2.493 2.038 1.00 97.94 119 ALA A C 1
ATOM 912 O O . ALA A 1 119 ? -14.068 -2.384 3.083 1.00 97.94 119 ALA A O 1
ATOM 913 N N . TRP A 1 120 ? -14.002 -2.861 0.887 1.00 97.62 120 TRP A N 1
ATOM 914 C CA . TRP A 1 120 ? -15.418 -3.199 0.770 1.00 97.62 120 TRP A CA 1
ATOM 915 C C . TRP A 1 120 ? -15.745 -4.584 1.339 1.00 97.62 120 TRP A C 1
ATOM 917 O O . TRP A 1 120 ? -16.672 -4.730 2.134 1.00 97.62 120 TRP A O 1
ATOM 927 N N . ALA A 1 121 ? -15.004 -5.615 0.918 1.00 97.62 121 ALA A N 1
ATOM 928 C CA . ALA A 1 121 ? -15.240 -6.992 1.342 1.00 97.62 121 ALA A CA 1
ATOM 929 C C . ALA A 1 121 ? -13.987 -7.859 1.161 1.00 97.62 121 ALA A C 1
ATOM 931 O O . ALA A 1 121 ? -13.833 -8.540 0.144 1.00 97.62 121 ALA A O 1
ATOM 932 N N . VAL A 1 122 ? -13.111 -7.868 2.169 1.00 97.81 122 VAL A N 1
ATOM 933 C CA . VAL A 1 122 ? -11.828 -8.590 2.133 1.00 97.81 122 VAL A CA 1
ATOM 934 C C . VAL A 1 122 ? -11.965 -10.079 1.789 1.00 97.81 122 VAL A C 1
ATOM 936 O O . VAL A 1 122 ? -11.218 -10.555 0.943 1.00 97.81 122 VAL A O 1
ATOM 939 N N . ASP A 1 123 ? -12.944 -10.809 2.338 1.00 97.56 123 ASP A N 1
ATOM 940 C CA . ASP A 1 123 ? -13.097 -12.251 2.049 1.00 97.56 123 ASP A CA 1
ATOM 941 C C . ASP A 1 123 ? -13.461 -12.530 0.589 1.00 97.56 123 ASP A C 1
ATOM 943 O O . ASP A 1 123 ? -13.022 -13.524 0.018 1.00 97.56 123 ASP A O 1
ATOM 947 N N . ALA A 1 124 ? -14.259 -11.650 -0.019 1.00 98.06 124 ALA A N 1
ATOM 948 C CA . ALA A 1 124 ? -14.695 -11.800 -1.402 1.00 98.06 124 ALA A CA 1
ATOM 949 C C . ALA A 1 124 ? -13.628 -11.334 -2.405 1.00 98.06 124 ALA A C 1
ATOM 951 O O . ALA A 1 124 ? -13.623 -11.790 -3.544 1.00 98.06 124 ALA A O 1
ATOM 952 N N . ASN A 1 125 ? -12.738 -10.425 -1.991 1.00 98.19 125 ASN A N 1
ATOM 953 C CA . ASN A 1 125 ? -11.813 -9.729 -2.887 1.00 98.19 125 ASN A CA 1
ATOM 954 C C . ASN A 1 125 ? -10.336 -10.093 -2.678 1.00 98.19 125 ASN A C 1
ATOM 956 O O . ASN A 1 125 ? -9.511 -9.719 -3.502 1.00 98.19 125 ASN A O 1
ATOM 960 N N . ALA A 1 126 ? -9.979 -10.844 -1.633 1.00 97.00 126 ALA A N 1
ATOM 961 C CA . ALA A 1 126 ? -8.593 -11.245 -1.362 1.00 97.00 126 ALA A CA 1
ATOM 962 C C . ALA A 1 126 ? -7.931 -12.034 -2.508 1.00 97.00 126 ALA A C 1
ATOM 964 O O . ALA A 1 126 ? -6.717 -11.984 -2.662 1.00 97.00 126 ALA A O 1
ATOM 965 N N . A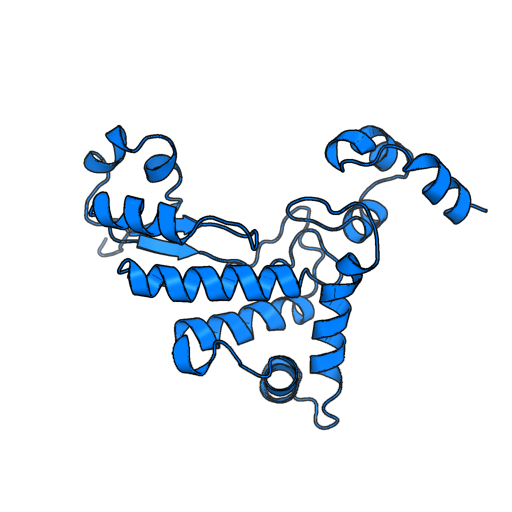LA A 1 127 ? -8.721 -12.762 -3.299 1.00 96.88 127 ALA A N 1
ATOM 966 C CA . ALA A 1 127 ? -8.261 -13.513 -4.469 1.00 96.88 127 ALA A CA 1
ATOM 967 C C . ALA A 1 127 ? -8.727 -12.874 -5.792 1.00 96.88 127 ALA A C 1
ATOM 969 O O . ALA A 1 127 ? -8.915 -13.575 -6.784 1.00 96.88 127 ALA A O 1
ATOM 970 N N . MET A 1 128 ? -8.977 -11.560 -5.793 1.00 96.69 128 MET A N 1
ATOM 971 C CA . MET A 1 128 ? -9.384 -10.808 -6.979 1.00 96.69 128 MET A CA 1
ATOM 972 C C . MET A 1 128 ? -8.402 -11.026 -8.136 1.00 96.69 128 MET A C 1
ATOM 974 O O . MET A 1 128 ? -7.187 -10.941 -7.960 1.00 96.69 128 MET A O 1
ATOM 978 N N . ASP A 1 129 ? -8.943 -11.220 -9.338 1.00 98.19 129 ASP A N 1
ATOM 979 C CA . ASP A 1 129 ? -8.178 -11.108 -10.576 1.00 98.19 129 ASP A CA 1
ATOM 980 C C . ASP A 1 129 ? -7.905 -9.624 -10.869 1.00 98.19 129 ASP A C 1
ATOM 982 O O . ASP A 1 129 ? -8.690 -8.927 -11.519 1.00 98.19 129 ASP A O 1
ATOM 986 N N . ILE A 1 130 ? -6.817 -9.121 -10.281 1.00 98.44 130 ILE A N 1
ATOM 987 C CA . ILE A 1 130 ? -6.425 -7.710 -10.338 1.00 98.44 130 ILE A CA 1
ATOM 988 C C . ILE A 1 130 ? -6.253 -7.228 -11.792 1.00 98.44 130 ILE A C 1
ATOM 990 O O . ILE A 1 130 ? -6.837 -6.189 -12.107 1.00 98.44 130 ILE A O 1
ATOM 994 N N . PRO A 1 131 ? -5.524 -7.930 -12.690 1.00 98.56 131 PRO A N 1
ATOM 995 C CA . PRO A 1 131 ? -5.447 -7.564 -14.106 1.00 98.56 131 PRO A CA 1
ATOM 996 C C . PRO A 1 131 ? -6.812 -7.320 -14.758 1.00 98.56 131 PRO A C 1
ATOM 998 O O . PRO A 1 131 ? -7.037 -6.233 -15.289 1.00 98.56 131 PRO A O 1
ATOM 1001 N N . THR A 1 132 ? -7.753 -8.260 -14.628 1.00 98.44 132 THR A N 1
ATOM 1002 C CA . THR A 1 132 ? -9.095 -8.127 -15.222 1.00 98.44 132 THR A CA 1
ATOM 1003 C C . THR A 1 132 ? -9.855 -6.917 -14.667 1.00 98.44 132 THR A C 1
ATOM 1005 O O . THR A 1 132 ? -10.520 -6.191 -15.410 1.00 98.44 132 THR A O 1
ATOM 1008 N N . VAL A 1 133 ? -9.739 -6.648 -13.362 1.00 97.81 133 VAL A N 1
ATOM 1009 C CA . VAL A 1 133 ? -10.348 -5.460 -12.739 1.00 97.81 133 VAL A CA 1
ATOM 1010 C C . VAL A 1 133 ? -9.725 -4.17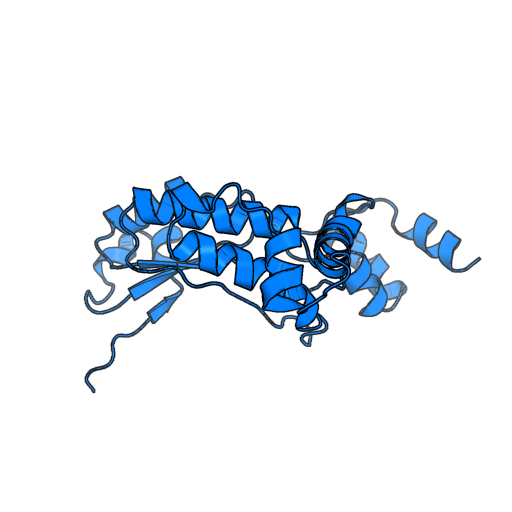1 -13.275 1.00 97.81 133 VAL A C 1
ATOM 1012 O O . VAL A 1 133 ? -10.442 -3.202 -13.535 1.00 97.81 133 VAL A O 1
ATOM 1015 N N . LEU A 1 134 ? -8.409 -4.146 -13.483 1.00 98.38 134 LEU A N 1
ATOM 1016 C CA . LEU A 1 134 ? -7.731 -2.987 -14.055 1.00 98.38 134 LEU A CA 1
ATOM 1017 C C . LEU A 1 134 ? -8.138 -2.741 -15.505 1.00 98.38 134 LEU A C 1
ATOM 1019 O O . LEU A 1 134 ? -8.444 -1.598 -15.847 1.00 98.38 134 LEU A O 1
ATOM 1023 N N . ASP A 1 135 ? -8.213 -3.784 -16.329 1.00 98.50 135 ASP A N 1
ATOM 1024 C CA . ASP A 1 135 ? -8.693 -3.668 -17.707 1.00 98.50 135 ASP A CA 1
ATOM 1025 C C . ASP A 1 135 ? -10.103 -3.083 -17.752 1.00 98.50 135 ASP A C 1
ATOM 1027 O O . ASP A 1 135 ? -10.364 -2.138 -18.495 1.00 98.50 135 ASP A O 1
ATOM 1031 N N . GLN A 1 136 ? -11.002 -3.578 -16.902 1.00 97.62 136 GLN A N 1
ATOM 1032 C CA . GLN A 1 136 ? -12.397 -3.156 -16.914 1.00 97.62 136 GLN A CA 1
ATOM 1033 C C . GLN A 1 136 ? -12.611 -1.739 -16.362 1.00 97.62 136 GLN A C 1
ATOM 1035 O O . GLN A 1 136 ? -13.376 -0.965 -16.945 1.00 97.62 136 GLN A O 1
ATOM 1040 N N . TYR A 1 137 ? -11.981 -1.397 -15.235 1.00 96.19 137 TYR A N 1
ATOM 1041 C CA . TYR A 1 137 ? -12.351 -0.206 -14.460 1.00 96.19 137 TYR A CA 1
ATOM 1042 C C . TYR A 1 137 ? -11.308 0.910 -14.470 1.00 96.19 137 TYR A C 1
ATOM 1044 O O . TYR A 1 137 ? -11.690 2.072 -14.339 1.00 96.19 137 TYR A O 1
ATOM 1052 N N . ALA A 1 138 ? -10.022 0.591 -14.630 1.00 96.12 138 ALA A N 1
ATOM 1053 C CA . ALA A 1 138 ? -8.954 1.590 -14.616 1.00 96.12 138 ALA A CA 1
ATOM 1054 C C . ALA A 1 138 ? -8.548 2.009 -16.034 1.00 96.12 138 ALA A C 1
ATOM 1056 O O . ALA A 1 138 ? -8.561 3.195 -16.361 1.00 96.12 138 ALA A O 1
ATOM 1057 N N . PHE A 1 139 ? -8.214 1.037 -16.883 1.00 97.38 139 PHE A N 1
ATOM 1058 C CA . PHE A 1 139 ? -7.724 1.282 -18.239 1.00 97.38 139 PHE A CA 1
ATOM 1059 C C . PHE A 1 139 ? -8.833 1.296 -19.289 1.00 97.38 139 PHE A C 1
ATOM 1061 O O . PHE A 1 139 ? -8.635 1.863 -20.362 1.00 97.38 139 PHE A O 1
ATOM 1068 N N . GLN A 1 140 ? -9.995 0.711 -18.977 1.00 97.19 140 GLN A N 1
ATOM 1069 C CA . GLN A 1 140 ? -11.110 0.538 -19.916 1.00 97.19 140 GLN A CA 1
ATOM 1070 C C . GLN A 1 140 ? -10.657 -0.143 -21.222 1.00 97.19 140 GLN A C 1
ATOM 1072 O O . GLN A 1 140 ? -11.124 0.180 -22.319 1.00 97.19 140 GLN A O 1
ATOM 1077 N N . ASP A 1 141 ? -9.720 -1.082 -21.092 1.00 97.69 141 ASP A N 1
ATOM 1078 C CA . ASP A 1 141 ? -9.072 -1.768 -22.197 1.00 97.69 141 ASP A CA 1
ATOM 1079 C C . ASP A 1 141 ? -9.915 -2.960 -22.659 1.00 97.69 141 ASP A C 1
ATOM 1081 O O . ASP A 1 141 ? -10.077 -3.958 -21.960 1.00 97.69 141 ASP A O 1
ATOM 1085 N N . ARG A 1 142 ? -10.443 -2.872 -23.883 1.00 95.94 142 ARG A N 1
ATOM 1086 C CA . ARG A 1 142 ? -11.232 -3.955 -24.491 1.00 95.94 142 ARG A CA 1
ATOM 1087 C C . ARG A 1 142 ? -10.379 -5.135 -24.947 1.00 95.94 142 ARG A C 1
ATOM 1089 O O . ARG A 1 142 ? -10.941 -6.201 -25.185 1.00 95.94 142 ARG A O 1
ATOM 1096 N N . ALA A 1 143 ? -9.074 -4.941 -25.135 1.00 97.44 143 ALA A N 1
ATOM 1097 C CA . ALA A 1 143 ? -8.168 -6.009 -25.536 1.00 97.44 143 ALA A CA 1
ATOM 1098 C C . ALA A 1 143 ? -7.750 -6.896 -24.351 1.00 97.44 143 ALA A C 1
ATOM 1100 O O . ALA A 1 143 ? -7.334 -8.028 -24.586 1.00 97.44 143 ALA A O 1
ATOM 1101 N N . GLY A 1 144 ? -7.896 -6.411 -23.111 1.00 97.56 144 GLY A N 1
ATOM 1102 C CA . GLY A 1 144 ? -7.565 -7.162 -21.898 1.00 97.56 144 GLY A CA 1
ATOM 1103 C C . GLY A 1 144 ? -6.062 -7.376 -21.711 1.00 97.56 144 GLY A C 1
ATOM 1104 O O . GLY A 1 144 ? -5.637 -8.473 -21.351 1.00 97.56 144 GLY A O 1
ATOM 1105 N N . VAL A 1 145 ? -5.242 -6.381 -22.069 1.00 98.19 145 VAL A N 1
ATOM 1106 C CA . VAL A 1 145 ? -3.774 -6.480 -22.015 1.00 98.19 145 VAL A CA 1
ATOM 1107 C C . VAL A 1 145 ? -3.155 -5.509 -21.014 1.00 98.19 145 VAL A C 1
ATOM 1109 O O . VAL A 1 145 ? -2.115 -5.814 -20.427 1.00 98.19 145 VAL A O 1
ATOM 1112 N N . MET A 1 146 ? -3.766 -4.343 -20.801 1.00 98.00 146 MET A N 1
ATOM 1113 C CA . MET A 1 146 ? -3.182 -3.273 -19.990 1.00 98.00 146 MET A CA 1
ATOM 1114 C C . MET A 1 146 ? -3.066 -3.642 -18.509 1.00 98.00 146 MET A C 1
ATOM 1116 O O . MET A 1 146 ? -2.072 -3.298 -17.870 1.00 98.00 146 MET A O 1
ATOM 1120 N N . GLY A 1 147 ? -4.039 -4.370 -17.968 1.00 98.19 147 GLY A N 1
ATOM 1121 C CA . GLY A 1 147 ? -4.058 -4.837 -16.588 1.00 98.19 147 GLY A CA 1
ATOM 1122 C C . GLY A 1 147 ? -2.889 -5.764 -16.285 1.00 98.19 147 GLY A C 1
ATOM 1123 O O . GLY A 1 147 ? -2.166 -5.545 -15.311 1.00 98.19 147 GLY A O 1
ATOM 1124 N N . GLN A 1 148 ? -2.649 -6.749 -17.155 1.00 98.44 148 GLN A N 1
ATOM 1125 C CA . GLN A 1 148 ? -1.522 -7.670 -17.009 1.00 98.44 148 GLN A CA 1
ATOM 1126 C C . GLN A 1 148 ? -0.183 -6.943 -17.190 1.00 98.44 148 GLN A C 1
ATOM 1128 O O . GLN A 1 148 ? 0.732 -7.132 -16.390 1.00 98.44 148 GLN A O 1
ATOM 1133 N N . LEU A 1 149 ? -0.083 -6.046 -18.178 1.00 97.88 149 LEU A N 1
ATOM 1134 C CA . LEU A 1 149 ? 1.118 -5.234 -18.389 1.00 97.88 149 LEU A CA 1
ATOM 1135 C C . LEU A 1 149 ? 1.450 -4.364 -17.170 1.00 97.88 149 LEU A C 1
ATOM 1137 O O . LEU A 1 149 ? 2.608 -4.310 -16.761 1.00 97.88 149 LEU A O 1
ATOM 1141 N N . ALA A 1 150 ? 0.456 -3.704 -16.569 1.00 97.56 150 ALA A N 1
ATOM 1142 C CA . ALA A 1 150 ? 0.651 -2.899 -15.365 1.00 97.56 150 ALA A CA 1
ATOM 1143 C C . ALA A 1 150 ? 1.068 -3.761 -14.163 1.00 97.56 150 ALA A C 1
ATOM 1145 O O . ALA A 1 150 ? 1.980 -3.387 -13.421 1.00 97.56 150 ALA A O 1
ATOM 1146 N N . TYR A 1 151 ? 0.441 -4.931 -13.997 1.00 98.38 151 TYR A N 1
ATOM 1147 C CA . TYR A 1 151 ? 0.783 -5.885 -12.944 1.00 98.38 151 TYR A CA 1
ATOM 1148 C C . TYR A 1 151 ? 2.250 -6.330 -13.044 1.00 98.38 151 TYR A C 1
ATOM 1150 O O . TYR A 1 151 ? 2.995 -6.248 -12.060 1.00 98.38 151 TYR A O 1
ATOM 1158 N N . ASP A 1 152 ? 2.674 -6.743 -14.241 1.00 97.81 152 ASP A N 1
ATOM 1159 C CA . ASP A 1 152 ? 4.030 -7.224 -14.514 1.00 97.81 152 ASP A CA 1
ATOM 1160 C C . ASP A 1 152 ? 5.072 -6.108 -14.421 1.00 97.81 152 ASP A C 1
ATOM 1162 O O . ASP A 1 152 ? 6.141 -6.312 -13.837 1.00 97.81 152 ASP A O 1
ATOM 1166 N N . LEU A 1 153 ? 4.754 -4.910 -14.927 1.00 96.31 153 LEU A N 1
ATOM 1167 C CA . LEU A 1 153 ? 5.616 -3.732 -14.829 1.00 96.31 153 LEU A CA 1
ATOM 1168 C C . LEU A 1 153 ? 5.959 -3.413 -13.368 1.00 96.31 153 LEU A C 1
ATOM 1170 O O . LEU A 1 153 ? 7.130 -3.210 -13.037 1.00 96.31 153 LEU A O 1
ATOM 1174 N N . GLY A 1 154 ? 4.970 -3.446 -12.473 1.00 96.50 154 GLY A N 1
ATOM 1175 C CA . GLY A 1 154 ? 5.200 -3.224 -11.045 1.00 96.50 154 GLY A CA 1
ATOM 1176 C C . GLY A 1 154 ? 5.946 -4.351 -10.338 1.00 96.50 154 GLY A C 1
ATOM 1177 O O . GLY A 1 154 ? 6.336 -4.189 -9.185 1.00 96.50 154 GLY A O 1
ATOM 1178 N N . ASN A 1 155 ? 6.216 -5.466 -11.017 1.00 96.88 155 ASN A N 1
ATOM 1179 C CA . ASN A 1 155 ? 7.077 -6.543 -10.538 1.00 96.88 155 ASN A CA 1
ATOM 1180 C C . ASN A 1 155 ? 8.437 -6.587 -11.251 1.00 96.88 155 ASN A C 1
ATOM 1182 O O . ASN A 1 155 ? 9.245 -7.469 -10.962 1.00 96.88 155 ASN A O 1
ATOM 1186 N N . VAL A 1 156 ? 8.769 -5.625 -12.119 1.00 94.56 156 VAL A N 1
ATOM 1187 C CA . VAL A 1 156 ? 10.107 -5.544 -12.740 1.00 94.56 156 VAL A CA 1
ATOM 1188 C C . VAL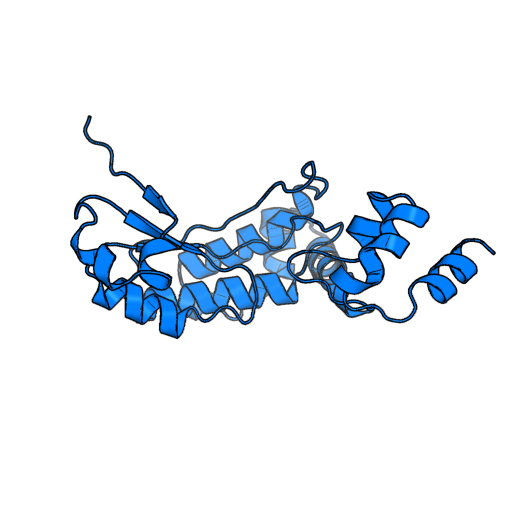 A 1 156 ? 11.201 -5.384 -11.688 1.00 94.56 156 VAL A C 1
ATOM 1190 O O . VAL A 1 156 ? 12.263 -5.997 -11.810 1.00 94.56 156 VAL A O 1
ATOM 1193 N N . TYR A 1 157 ? 10.926 -4.663 -10.593 1.00 91.62 157 TYR A N 1
ATOM 1194 C CA . TYR A 1 157 ? 11.857 -4.574 -9.463 1.00 91.62 157 TYR A CA 1
ATOM 1195 C C . TYR A 1 157 ? 12.188 -5.951 -8.866 1.00 91.62 157 TYR A C 1
ATOM 1197 O O . TYR A 1 157 ? 13.212 -6.086 -8.198 1.00 91.62 157 TYR A O 1
ATOM 1205 N N . LEU A 1 158 ? 11.362 -6.981 -9.129 1.00 92.44 158 LEU A N 1
ATOM 1206 C CA . LEU A 1 158 ? 11.623 -8.351 -8.710 1.00 92.44 158 LEU A CA 1
ATOM 1207 C C . LEU A 1 158 ? 12.776 -9.034 -9.452 1.00 92.44 158 LEU A C 1
ATOM 1209 O O . LEU A 1 158 ? 13.360 -9.994 -8.945 1.00 92.44 158 LEU A O 1
ATOM 1213 N N . LYS A 1 159 ? 13.102 -8.554 -10.652 1.00 89.88 159 LYS A N 1
ATOM 1214 C CA . LYS A 1 159 ? 14.073 -9.186 -11.551 1.00 89.88 159 LYS A CA 1
ATOM 1215 C C . LYS A 1 159 ? 15.513 -8.744 -11.303 1.00 89.88 159 LYS A C 1
ATOM 1217 O O . LYS A 1 159 ? 16.425 -9.408 -11.779 1.00 89.88 159 LYS A O 1
ATOM 1222 N N . GLY A 1 160 ? 15.711 -7.662 -10.553 1.00 76.38 160 GLY A N 1
ATOM 1223 C CA . GLY A 1 160 ? 17.023 -7.097 -10.252 1.00 76.38 160 GLY A CA 1
ATOM 1224 C C . GLY A 1 160 ? 17.368 -7.112 -8.766 1.00 76.38 160 GLY A C 1
ATOM 1225 O O . GLY A 1 160 ? 16.546 -7.429 -7.901 1.00 76.38 160 GLY A O 1
ATOM 1226 N N . LYS A 1 161 ? 18.611 -6.738 -8.476 1.00 79.19 161 LYS A N 1
ATOM 1227 C CA . LYS A 1 161 ? 19.099 -6.331 -7.155 1.00 79.19 161 LYS A CA 1
ATOM 1228 C C . LYS A 1 161 ? 19.735 -4.935 -7.290 1.00 79.19 161 LYS A C 1
ATOM 1230 O O . LYS A 1 161 ? 20.064 -4.559 -8.412 1.00 79.19 161 LYS A O 1
ATOM 1235 N N . PRO A 1 162 ? 19.888 -4.172 -6.194 1.00 84.19 162 PRO A N 1
ATOM 1236 C CA . PRO A 1 162 ? 19.404 -4.441 -4.833 1.00 84.19 162 PRO A CA 1
ATOM 1237 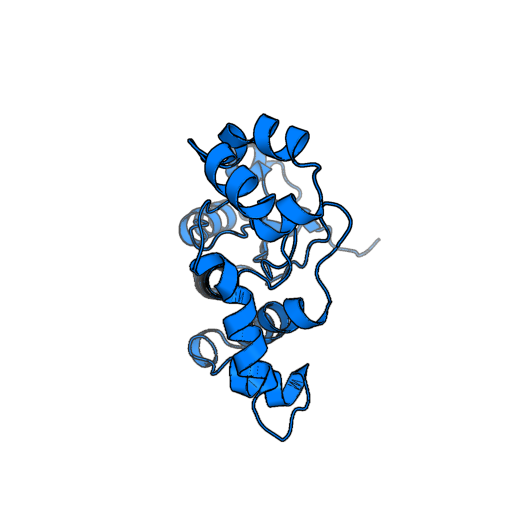C C . PRO A 1 162 ? 17.887 -4.355 -4.682 1.00 84.19 162 PRO A C 1
ATOM 1239 O O . PRO A 1 162 ? 17.180 -3.789 -5.518 1.00 84.19 162 PRO A O 1
ATOM 1242 N N . ARG A 1 163 ? 17.389 -4.884 -3.558 1.00 84.38 163 ARG A N 1
ATOM 1243 C CA . ARG A 1 163 ? 16.036 -4.593 -3.075 1.00 84.38 163 ARG A CA 1
ATOM 1244 C C . ARG A 1 163 ? 16.138 -3.525 -2.008 1.00 84.38 163 ARG A C 1
ATOM 1246 O O . ARG A 1 163 ? 16.654 -3.783 -0.930 1.00 84.38 163 ARG A O 1
ATOM 1253 N N . ILE A 1 164 ? 15.666 -2.335 -2.347 1.00 87.25 164 ILE A N 1
ATOM 1254 C CA . ILE A 1 164 ? 15.763 -1.170 -1.480 1.00 87.25 164 ILE A CA 1
ATOM 1255 C C . ILE A 1 164 ? 14.428 -1.011 -0.767 1.00 87.25 164 ILE A C 1
ATOM 1257 O O . ILE A 1 164 ? 13.365 -1.064 -1.391 1.00 87.25 164 ILE A O 1
ATOM 1261 N N . HIS A 1 165 ? 14.476 -0.828 0.547 1.00 85.12 165 HIS A N 1
ATOM 1262 C CA . HIS A 1 165 ? 13.278 -0.561 1.326 1.00 85.12 165 HIS A CA 1
ATOM 1263 C C . HIS A 1 165 ? 12.569 0.699 0.796 1.00 85.12 165 HIS A C 1
ATOM 1265 O O . HIS A 1 165 ? 13.207 1.705 0.481 1.00 85.12 165 HIS A O 1
ATOM 1271 N N . ASN A 1 166 ? 11.241 0.628 0.657 1.00 89.81 166 ASN A N 1
ATOM 1272 C CA . ASN A 1 166 ? 10.384 1.738 0.221 1.00 89.81 166 ASN A CA 1
ATOM 1273 C C . ASN A 1 166 ? 10.764 2.444 -1.099 1.00 89.81 166 ASN A C 1
ATOM 1275 O O . ASN A 1 166 ? 10.361 3.585 -1.325 1.00 89.81 166 ASN A O 1
ATOM 1279 N N . SER A 1 167 ? 11.508 1.782 -1.989 1.00 93.19 167 SER A N 1
ATOM 1280 C CA . SER A 1 167 ? 11.887 2.338 -3.294 1.00 93.19 167 SER A CA 1
ATOM 1281 C C . SER A 1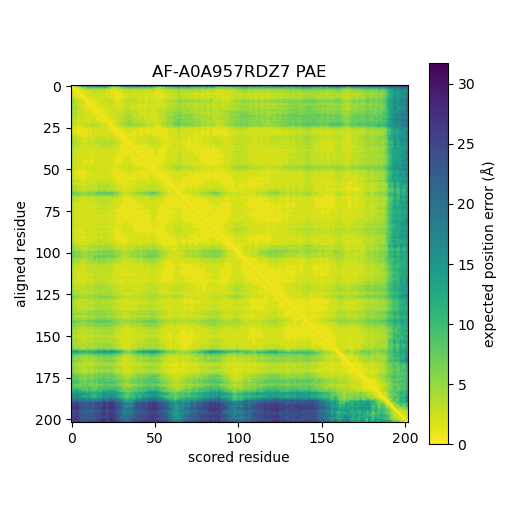 167 ? 12.358 1.250 -4.268 1.00 93.19 167 SER A C 1
ATOM 1283 O O . SER A 1 167 ? 12.271 0.054 -3.986 1.00 93.19 167 SER A O 1
ATOM 1285 N N . THR A 1 168 ? 12.836 1.650 -5.448 1.00 92.31 168 THR A N 1
ATOM 1286 C CA . THR A 1 168 ? 13.448 0.745 -6.436 1.00 92.31 168 THR A CA 1
ATOM 1287 C C . THR A 1 168 ? 14.764 1.319 -6.946 1.00 92.31 168 THR A C 1
ATOM 1289 O O . THR A 1 168 ? 14.907 2.535 -7.047 1.00 92.31 168 THR A O 1
ATOM 1292 N N . ILE A 1 169 ? 15.721 0.463 -7.322 1.00 89.56 169 ILE A N 1
ATOM 1293 C CA . ILE A 1 169 ? 17.006 0.935 -7.868 1.00 89.56 169 ILE A CA 1
ATOM 1294 C C . ILE A 1 169 ? 16.825 1.740 -9.165 1.00 89.56 169 ILE A C 1
ATOM 1296 O O . ILE A 1 169 ? 17.496 2.747 -9.359 1.00 89.56 169 ILE A O 1
ATOM 1300 N N . LEU A 1 170 ? 15.854 1.361 -10.006 1.00 89.81 170 LEU A N 1
ATOM 1301 C CA . LEU A 1 170 ? 15.533 2.079 -11.245 1.00 89.81 170 LEU A CA 1
ATOM 1302 C C . LEU A 1 170 ? 15.140 3.539 -10.995 1.00 89.81 170 LEU A C 1
ATOM 1304 O O . LEU A 1 170 ? 15.497 4.409 -11.781 1.00 89.81 170 LEU A O 1
ATOM 1308 N N . PHE A 1 171 ? 14.434 3.816 -9.898 1.00 93.12 171 PHE A N 1
ATOM 1309 C CA . PHE A 1 171 ? 14.096 5.183 -9.514 1.00 93.12 171 PHE A CA 1
ATOM 1310 C C . PHE A 1 171 ? 15.350 5.997 -9.170 1.00 93.12 171 PHE A C 1
ATOM 1312 O O . PHE A 1 171 ? 15.527 7.101 -9.679 1.00 93.12 171 PHE A O 1
ATOM 1319 N N . TRP A 1 172 ? 16.256 5.434 -8.365 1.00 91.19 172 TRP A N 1
ATOM 1320 C CA . TRP A 1 172 ? 17.467 6.139 -7.937 1.00 91.19 172 TRP A CA 1
ATOM 1321 C C . TRP A 1 172 ? 18.477 6.346 -9.066 1.00 91.19 172 TRP A C 1
ATOM 1323 O O . TRP A 1 172 ? 19.088 7.407 -9.115 1.00 91.19 172 TRP A O 1
ATOM 1333 N N . ILE A 1 173 ? 18.601 5.402 -10.006 1.00 90.12 173 ILE A N 1
ATOM 1334 C CA . ILE A 1 173 ? 19.437 5.568 -11.211 1.00 90.12 173 ILE A CA 1
ATOM 1335 C C . ILE A 1 173 ? 18.980 6.770 -12.051 1.00 90.12 173 ILE A C 1
ATOM 1337 O O . ILE A 1 173 ? 19.805 7.454 -12.647 1.00 90.12 173 ILE A O 1
ATOM 1341 N N . LEU A 1 174 ? 17.673 7.038 -12.106 1.00 90.44 174 LEU A N 1
ATOM 1342 C CA . LEU A 1 174 ? 17.131 8.169 -12.863 1.00 90.44 174 LEU A CA 1
ATOM 1343 C C . LEU A 1 174 ? 17.194 9.496 -12.097 1.00 90.44 174 LEU A C 1
ATOM 1345 O O . LEU A 1 174 ? 17.149 10.557 -12.717 1.00 90.44 174 LEU A O 1
ATOM 1349 N N . GLN A 1 175 ? 17.270 9.445 -10.767 1.00 90.25 175 GLN A N 1
ATOM 1350 C CA . GLN A 1 175 ? 17.247 10.631 -9.914 1.00 90.25 175 GLN A CA 1
ATOM 1351 C C . GLN A 1 175 ? 18.642 11.126 -9.513 1.00 90.25 175 GLN A C 1
ATOM 1353 O O . GLN A 1 175 ? 18.818 12.323 -9.287 1.00 90.25 175 GLN A O 1
ATOM 1358 N N . LEU A 1 176 ? 19.616 10.224 -9.399 1.00 90.38 176 LEU A N 1
ATOM 1359 C CA . LEU A 1 176 ? 20.958 10.525 -8.912 1.00 90.38 176 LEU A CA 1
ATOM 1360 C C . LEU A 1 176 ? 21.984 10.442 -10.037 1.00 90.38 176 LEU A C 1
ATOM 1362 O O . LEU A 1 176 ? 21.886 9.613 -10.943 1.00 90.38 176 LEU A O 1
ATOM 1366 N N . ARG A 1 177 ? 23.020 11.275 -9.944 1.00 90.19 177 ARG A N 1
ATOM 1367 C CA . ARG A 1 177 ? 24.213 11.119 -10.778 1.00 90.19 177 ARG A CA 1
ATOM 1368 C C . ARG A 1 177 ? 24.959 9.838 -10.363 1.00 90.19 177 ARG A C 1
ATOM 1370 O O . ARG A 1 177 ? 24.863 9.431 -9.202 1.00 90.19 177 ARG A O 1
ATOM 1377 N N . PRO A 1 178 ? 25.733 9.197 -11.259 1.00 87.00 178 PRO A N 1
ATOM 1378 C CA . PRO A 1 178 ? 26.443 7.960 -10.925 1.00 87.00 178 PRO A CA 1
ATOM 1379 C C . PRO A 1 178 ? 27.340 8.059 -9.678 1.00 87.00 178 PRO A C 1
ATOM 1381 O O . PRO A 1 178 ? 27.366 7.133 -8.871 1.00 87.00 178 PRO A O 1
ATOM 1384 N N . ASP A 1 179 ? 28.022 9.191 -9.469 1.00 88.62 179 ASP A N 1
ATOM 1385 C CA . ASP A 1 179 ? 28.849 9.445 -8.281 1.00 88.62 179 ASP A CA 1
ATOM 1386 C C . ASP A 1 179 ? 28.026 9.474 -6.983 1.00 88.62 179 ASP A C 1
ATOM 1388 O O . ASP A 1 179 ? 28.445 8.929 -5.962 1.00 88.62 179 ASP A O 1
ATOM 1392 N N . GLU A 1 180 ? 26.829 10.058 -7.029 1.00 89.88 180 GLU A N 1
ATOM 1393 C CA . GLU A 1 180 ? 25.905 10.136 -5.892 1.00 89.88 180 GLU A CA 1
ATOM 1394 C C . GLU A 1 180 ? 25.288 8.776 -5.566 1.00 89.88 180 GLU A C 1
ATOM 1396 O O . GLU A 1 180 ? 25.146 8.420 -4.395 1.00 89.88 180 GLU A O 1
ATOM 1401 N N . LEU A 1 181 ? 24.948 7.997 -6.597 1.00 86.06 181 LEU A N 1
ATOM 1402 C CA . LEU A 1 181 ? 24.430 6.642 -6.438 1.00 86.06 181 LEU A CA 1
ATOM 1403 C C . LEU A 1 181 ? 25.484 5.723 -5.799 1.00 86.06 181 LEU A C 1
ATOM 1405 O O . LEU A 1 181 ? 25.175 4.989 -4.861 1.00 86.06 181 LEU A O 1
ATOM 1409 N N . LEU A 1 182 ? 26.740 5.809 -6.252 1.00 83.19 182 LEU A N 1
ATOM 1410 C CA . LEU A 1 182 ? 27.863 5.046 -5.698 1.00 83.19 182 LEU A CA 1
ATOM 1411 C C . LEU A 1 182 ? 28.183 5.424 -4.251 1.00 83.19 182 LEU A C 1
ATOM 1413 O O . LEU A 1 182 ? 28.508 4.547 -3.448 1.00 83.19 182 LEU A O 1
ATOM 1417 N N . ALA A 1 183 ? 28.069 6.709 -3.907 1.00 85.56 183 ALA A N 1
ATOM 1418 C CA . ALA A 1 183 ? 28.259 7.183 -2.539 1.00 85.56 183 ALA A CA 1
ATOM 1419 C C . ALA A 1 183 ? 27.211 6.616 -1.564 1.00 85.56 183 ALA A C 1
ATOM 1421 O O . ALA A 1 183 ? 27.483 6.517 -0.371 1.00 85.56 183 ALA A O 1
ATOM 1422 N N . ARG A 1 184 ? 26.040 6.208 -2.071 1.00 82.31 184 ARG A N 1
ATOM 1423 C CA . ARG A 1 184 ? 24.918 5.648 -1.301 1.00 82.31 184 ARG A CA 1
ATOM 1424 C C . ARG A 1 184 ? 24.798 4.125 -1.373 1.00 82.31 184 ARG A C 1
ATOM 1426 O O . ARG A 1 184 ? 23.801 3.563 -0.935 1.00 82.31 184 ARG A O 1
ATOM 1433 N N . ARG A 1 185 ? 25.799 3.422 -1.913 1.00 76.50 185 ARG A N 1
ATOM 1434 C CA . ARG A 1 185 ? 25.743 1.958 -2.102 1.00 76.50 185 ARG A CA 1
ATOM 1435 C C . ARG A 1 185 ? 25.417 1.178 -0.818 1.00 76.50 185 ARG A C 1
ATOM 1437 O O . ARG A 1 185 ? 24.692 0.187 -0.879 1.00 76.50 185 ARG A O 1
ATOM 1444 N N . GLU A 1 186 ? 25.899 1.653 0.332 1.00 75.12 186 GLU A N 1
ATOM 1445 C CA . GLU A 1 186 ? 25.656 1.036 1.642 1.00 75.12 186 GLU A CA 1
ATOM 1446 C C . GLU A 1 186 ? 24.196 1.211 2.086 1.00 75.12 186 GLU A C 1
ATOM 1448 O O . GLU A 1 186 ? 23.584 0.242 2.532 1.00 75.12 186 GLU A O 1
ATOM 1453 N N . ASP A 1 187 ? 23.597 2.386 1.846 1.00 75.69 187 ASP A N 1
ATOM 1454 C CA . ASP A 1 187 ? 22.173 2.663 2.109 1.00 75.69 187 ASP A CA 1
ATOM 1455 C C . ASP A 1 187 ? 21.249 1.725 1.310 1.00 75.69 187 ASP A C 1
ATOM 1457 O O . ASP A 1 187 ? 20.116 1.444 1.705 1.00 75.69 187 ASP A O 1
ATOM 1461 N N . TYR A 1 188 ? 21.736 1.231 0.170 1.00 72.06 188 TYR A N 1
ATOM 1462 C CA . TYR A 1 188 ? 21.009 0.343 -0.733 1.00 72.06 188 TYR A CA 1
ATOM 1463 C C . TYR A 1 188 ? 21.375 -1.136 -0.572 1.00 72.06 188 TYR A C 1
ATOM 1465 O O . TYR A 1 188 ? 20.826 -1.974 -1.290 1.00 72.06 188 TYR A O 1
ATOM 1473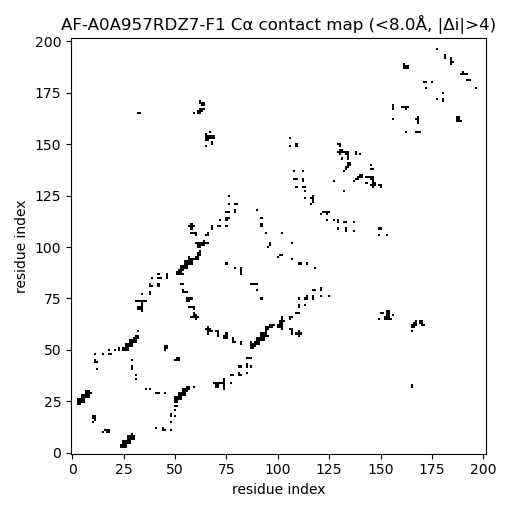 N N . GLY A 1 189 ? 22.273 -1.473 0.360 1.00 64.31 189 GLY A N 1
ATOM 1474 C CA . GLY A 1 189 ? 22.712 -2.847 0.600 1.00 64.31 189 GLY A CA 1
ATOM 1475 C C . GLY A 1 189 ? 23.430 -3.475 -0.598 1.00 64.31 189 GLY A C 1
ATOM 1476 O O . GLY A 1 189 ? 23.265 -4.670 -0.849 1.00 64.31 189 GLY A O 1
ATOM 1477 N N . VAL A 1 190 ? 24.181 -2.678 -1.366 1.00 62.94 190 VAL A N 1
ATOM 1478 C CA . VAL A 1 190 ? 24.965 -3.158 -2.511 1.00 62.94 190 VAL A CA 1
ATOM 1479 C C . VAL A 1 190 ? 26.453 -3.061 -2.222 1.00 62.94 190 VAL A C 1
ATOM 1481 O O . VAL A 1 190 ? 26.982 -1.977 -1.987 1.00 62.94 190 VAL A O 1
ATOM 1484 N N . GLU A 1 191 ? 27.135 -4.200 -2.310 1.00 58.06 191 GLU A N 1
ATOM 1485 C CA . GLU A 1 191 ? 28.591 -4.273 -2.162 1.00 58.06 191 GLU A CA 1
ATOM 1486 C C . GLU A 1 191 ? 29.333 -3.886 -3.459 1.00 58.06 191 GLU A C 1
ATOM 1488 O O . GLU A 1 191 ? 30.379 -3.247 -3.377 1.00 58.06 191 GLU A O 1
ATOM 1493 N N . ASP A 1 192 ? 28.774 -4.180 -4.644 1.00 60.41 192 ASP A N 1
ATOM 1494 C CA . ASP A 1 192 ? 29.363 -3.849 -5.955 1.00 60.41 192 ASP A CA 1
ATOM 1495 C C . ASP A 1 192 ? 28.339 -3.226 -6.924 1.00 60.41 192 ASP A C 1
ATOM 1497 O O . ASP A 1 192 ? 27.743 -3.894 -7.759 1.00 60.41 192 ASP A O 1
ATOM 1501 N N . LEU A 1 193 ? 28.099 -1.920 -6.773 1.00 61.97 193 LEU A N 1
ATOM 1502 C CA . LEU A 1 193 ? 27.324 -1.101 -7.724 1.00 61.97 193 LEU A CA 1
ATOM 1503 C C . LEU A 1 193 ? 28.230 -0.537 -8.837 1.00 61.97 193 LEU A C 1
ATOM 1505 O O . LEU A 1 193 ? 27.736 -0.054 -9.850 1.00 61.97 193 LEU A O 1
ATOM 1509 N N . GLY A 1 194 ? 29.553 -0.561 -8.627 1.00 57.34 194 GLY A N 1
ATOM 1510 C CA . GLY A 1 194 ? 30.548 0.011 -9.534 1.00 57.34 194 GLY A CA 1
ATOM 1511 C C . GLY A 1 194 ? 30.682 -0.793 -10.818 1.00 57.34 194 GLY A C 1
ATOM 1512 O O . GLY A 1 194 ? 30.566 -0.217 -11.895 1.00 57.34 194 GLY A O 1
ATOM 1513 N N . GLY A 1 195 ? 30.824 -2.120 -10.712 1.00 58.97 195 GLY A N 1
ATOM 1514 C CA . GLY A 1 195 ? 30.938 -2.994 -11.882 1.00 58.97 195 GLY A CA 1
ATOM 1515 C C . GLY A 1 195 ? 29.710 -2.951 -12.800 1.00 58.97 195 GLY A C 1
ATOM 1516 O O . GLY A 1 195 ? 29.855 -2.931 -14.022 1.00 58.97 195 GLY A O 1
ATOM 1517 N N . ASP A 1 196 ? 28.508 -2.867 -12.222 1.00 58.75 196 ASP A N 1
ATOM 1518 C CA . ASP A 1 196 ? 27.253 -2.783 -12.980 1.00 58.75 196 ASP A CA 1
ATOM 1519 C C . ASP A 1 196 ? 27.097 -1.431 -13.700 1.00 58.75 196 ASP A C 1
ATOM 1521 O O . ASP A 1 196 ? 26.637 -1.385 -14.842 1.00 58.75 196 ASP A O 1
ATOM 1525 N N . LEU A 1 197 ? 27.508 -0.322 -13.072 1.00 60.16 197 LEU A N 1
ATOM 1526 C CA . LEU A 1 197 ? 27.461 1.007 -13.694 1.00 60.16 197 LEU A CA 1
ATOM 1527 C C . LEU A 1 197 ? 28.527 1.178 -14.780 1.00 60.16 197 LEU A C 1
ATOM 1529 O O . LEU A 1 197 ? 28.232 1.758 -15.826 1.00 60.16 197 LEU A O 1
ATOM 1533 N N . ASP A 1 198 ? 29.729 0.640 -14.569 1.00 54.66 198 ASP A N 1
ATOM 1534 C CA . ASP A 1 198 ? 30.802 0.645 -15.568 1.00 54.66 198 ASP A CA 1
ATOM 1535 C C . ASP A 1 198 ? 30.386 -0.144 -16.825 1.00 54.66 198 ASP A C 1
ATOM 1537 O O . ASP A 1 198 ? 30.653 0.285 -17.947 1.00 54.66 198 ASP A O 1
ATOM 1541 N N . ALA A 1 199 ? 29.645 -1.249 -16.658 1.00 53.59 199 ALA A N 1
ATOM 1542 C CA . ALA A 1 199 ? 29.078 -2.022 -17.766 1.00 53.59 199 ALA A CA 1
ATOM 1543 C C . ALA A 1 199 ? 27.961 -1.286 -18.530 1.00 53.59 199 ALA A C 1
ATOM 1545 O O . ALA A 1 199 ? 27.745 -1.568 -19.706 1.00 53.59 199 ALA A O 1
ATOM 1546 N N . MET A 1 200 ? 27.251 -0.351 -17.890 1.00 50.38 200 MET A N 1
ATOM 1547 C CA . MET A 1 200 ? 26.232 0.485 -18.543 1.00 50.38 200 MET A CA 1
ATOM 1548 C C . MET A 1 200 ? 26.826 1.681 -19.303 1.00 50.38 200 MET A C 1
ATOM 1550 O O . MET A 1 200 ? 26.137 2.271 -20.136 1.00 50.38 200 MET A O 1
ATOM 1554 N N . GLN A 1 201 ? 28.067 2.069 -18.997 1.00 47.62 201 GLN A N 1
ATOM 1555 C CA . GLN A 1 201 ? 28.776 3.170 -19.659 1.00 47.62 201 GLN A CA 1
ATOM 1556 C C . GLN A 1 201 ? 29.630 2.722 -20.861 1.00 47.62 201 GLN A C 1
ATOM 1558 O O . GLN A 1 201 ? 30.067 3.586 -21.626 1.00 47.62 201 GLN A O 1
ATOM 1563 N N . ALA A 1 202 ? 29.870 1.415 -21.021 1.00 43.56 202 ALA A N 1
ATOM 1564 C CA . ALA A 1 202 ? 30.615 0.805 -22.130 1.00 43.56 202 ALA A CA 1
ATOM 1565 C C . ALA A 1 202 ? 29.722 0.488 -23.344 1.00 43.56 202 ALA A C 1
ATOM 1567 O O . ALA A 1 202 ? 30.221 0.650 -24.483 1.00 43.56 202 ALA A O 1
#

Radius of gyration: 19.15 Å; Cα contacts (8 Å, |Δi|>4): 341; chains: 1; bounding box: 49×36×54 Å

Solvent-accessible surface area (backbone atoms only — not comparable to full-atom values): 11044 Å² total; per-residue (Å²): 126,104,69,74,52,74,45,78,32,61,55,48,74,80,38,54,90,52,38,80,75,54,69,80,73,37,34,32,35,43,70,43,53,48,47,81,48,60,39,59,63,51,28,48,51,44,48,72,55,70,48,48,30,28,36,29,20,24,25,44,25,35,45,18,71,41,27,31,37,69,37,12,54,41,13,33,50,47,32,41,55,24,26,64,72,40,63,39,80,43,73,43,81,41,79,64,53,52,97,78,45,75,38,52,71,79,47,39,44,58,30,51,56,53,42,50,41,27,70,74,40,39,89,79,34,75,80,54,65,58,35,63,50,31,8,64,72,70,69,62,37,90,84,63,52,60,16,52,51,51,51,52,43,6,39,51,65,72,79,54,79,52,80,36,85,87,41,34,57,73,34,48,64,76,73,39,56,72,70,58,48,60,75,41,25,70,85,36,72,39,95,70,61,61,68,61,51,55,64,73,75,109

Mean predicted aligned error: 4.99 Å

Sequence (202 aa):
RGKTMQLWGDIIMEHPELAPKLPRDVVALEWGYDAAHPFDEHGAQFAASGVPFYLCPGTSTWNTIGGRTENAVLNLQRAAVNGRKHGAIGYLITDWGDNGHWQPLAVSYLGLAYGAGLAWAVDANAAMDIPTVLDQYAFQDRAGVMGQLAYDLGNVYLKGKPRIHNSTILFWILQLRPDELLARREDYGVEDLGGDLDAMQA

Nearest PDB structures (foldseek):
  5a6b-assembly1_B  TM=7.054E-01  e=3.388E-05  Streptococcus pneumoniae TIGR4
  5a6j-assembly1_C  TM=7.250E-01  e=9.775E-05  Streptococcus pneumoniae TIGR4
  5a6b-assembly2_D  TM=6.952E-01  e=1.222E-04  Streptococcus pneumoniae TIGR4
  2epl-assembly1_X  TM=6.537E-01  e=2.522E-04  Streptococcus gordonii
  5a6a-assembly1_A  TM=6.495E-01  e=2.018E-04  Streptococcus pneumoniae TIGR4

Foldseek 3Di:
DPDAAEEAQVCCVVPVVCLLVDDQRHEYEDEDEFLPPCLQVVLQSCLVSNRAYEYEYELLQEQEALGQLVGLLNRLLSRLVNCVVSVHPYYHYDYDCPPHNNYDVLLSCLSVQLSVQSRVPSVVRNPPPSLQSCCVPPVVPPVSVSSVVSSVSNCPLVVDDDDAPSHGPVSCPVVDDPVRSVVCCVNRVHPDPPVVVVVVVD